Protein AF-C5A1M9-F1 (afdb_monomer_lite)

Organism: Thermococcus gammatolerans (strain DSM 15229 / JCM 11827 / EJ3) (NCBI:txid593117)

Foldseek 3Di:
DPPPVVVVVVVVVVVLVVVLVPPPPPWDLQKKKKWKWKWKDWDPIKTKIKIKIDDPQAKIWMWMAILVGDIDIDIDRDDDLVSCVSRVPPVSVVVVLQVVFPDWDWDDDPQKIKIKGWDWDDDPFKIKIKIWIWMGGNNHTAKIKIWIDMDTPDDPVPDPDDDTDMIMIMMMGMDRDIPSCVSVSVPRVVVNVVRDVVRDHDDNPDPPDD

Sequence (210 aa):
MMGFLRKFGILFIVFSFLLLLIYPDGIDDTGYSYKYTKYDTGFMSFHSKGYGVICPGQFGAYYESRDWGEDVFVRSFELTPDILRRLNDPYTFVNDMRKHATTVNLTRNGNRSTLILEWEDRGEFVNTYYRVVAVYVNDELREVSYETSHSLNYDPRNSSVCVDYIDVHIKYRVQKTRCWIKGIIWWKSALKNYLRSMAGEVEKHGNEPW

Structure (mmCIF, N/CA/C/O backbone):
data_AF-C5A1M9-F1
#
_entry.id   AF-C5A1M9-F1
#
loop_
_atom_site.group_PDB
_atom_site.id
_atom_site.type_symbol
_atom_site.label_atom_id
_atom_site.label_alt_id
_atom_site.label_comp_id
_atom_site.label_asym_id
_atom_site.label_entity_id
_atom_site.label_seq_id
_atom_site.pdbx_PDB_ins_code
_atom_site.Cartn_x
_atom_site.Cartn_y
_atom_site.Cartn_z
_atom_site.occupancy
_atom_site.B_iso_or_equiv
_atom_site.auth_seq_id
_atom_site.auth_comp_id
_atom_site.auth_asym_id
_atom_site.auth_atom_id
_atom_site.pdbx_PDB_model_num
ATOM 1 N N . MET A 1 1 ? -9.896 -23.498 52.213 1.00 45.94 1 MET A N 1
ATOM 2 C CA . MET A 1 1 ? -9.478 -22.211 51.601 1.00 45.94 1 MET A CA 1
ATOM 3 C C . MET A 1 1 ? -9.293 -22.242 50.072 1.00 45.94 1 MET A C 1
ATOM 5 O O . MET A 1 1 ? -8.984 -21.210 49.501 1.00 45.94 1 MET A O 1
ATOM 9 N N . MET A 1 2 ? -9.538 -23.368 49.380 1.00 44.31 2 MET A N 1
ATOM 10 C CA . MET A 1 2 ? -9.354 -23.497 47.917 1.00 44.31 2 MET A CA 1
ATOM 11 C C . MET A 1 2 ? -10.611 -23.200 47.067 1.00 44.31 2 MET A C 1
ATOM 13 O O . MET A 1 2 ? -10.506 -23.003 45.862 1.00 44.31 2 MET A O 1
ATOM 17 N N . GLY A 1 3 ? -11.803 -23.132 47.673 1.00 40.00 3 GLY A N 1
ATOM 18 C CA . GLY A 1 3 ? -13.065 -22.902 46.947 1.00 40.00 3 GLY A CA 1
ATOM 19 C C . GLY A 1 3 ? -13.408 -21.432 46.667 1.00 40.00 3 GLY A C 1
ATOM 20 O O . GLY A 1 3 ? -14.289 -21.159 45.856 1.00 40.00 3 GLY A O 1
ATOM 21 N N . PHE A 1 4 ? -12.727 -20.483 47.320 1.00 38.97 4 PHE A N 1
ATOM 22 C CA . PHE A 1 4 ? -13.067 -19.055 47.240 1.00 38.97 4 PHE A CA 1
ATOM 23 C C . PHE A 1 4 ? -12.394 -18.361 46.042 1.00 38.97 4 PHE A C 1
ATOM 25 O O . PHE A 1 4 ? -13.032 -17.584 45.341 1.00 38.97 4 PHE A O 1
ATOM 32 N N . LEU A 1 5 ? -11.152 -18.735 45.710 1.00 45.56 5 LEU A N 1
ATOM 33 C CA . LEU A 1 5 ? -10.391 -18.171 44.582 1.00 45.56 5 LEU A CA 1
ATOM 34 C C . LEU A 1 5 ? -10.967 -18.535 43.200 1.00 45.56 5 LEU A C 1
ATOM 36 O O . LEU A 1 5 ? -10.873 -17.748 42.262 1.00 45.56 5 LEU A O 1
ATOM 40 N N . ARG A 1 6 ? -11.634 -19.692 43.070 1.00 46.75 6 ARG A N 1
ATOM 41 C CA . ARG A 1 6 ? -12.239 -20.131 41.797 1.00 46.75 6 ARG A CA 1
ATOM 42 C C . ARG A 1 6 ? -13.490 -19.330 41.415 1.00 46.75 6 ARG A C 1
ATOM 44 O O . ARG A 1 6 ? -13.750 -19.145 40.231 1.00 46.75 6 ARG A O 1
ATOM 51 N N . LYS A 1 7 ? -14.242 -18.823 42.401 1.00 47.78 7 LYS A N 1
ATOM 52 C CA . LYS A 1 7 ? -15.444 -18.005 42.162 1.00 47.78 7 LYS A CA 1
ATOM 53 C C . LYS A 1 7 ? -15.097 -16.586 41.705 1.00 47.78 7 LYS A C 1
ATOM 55 O O . LYS A 1 7 ? -15.775 -16.073 40.825 1.00 47.78 7 LYS A O 1
ATOM 60 N N . PHE A 1 8 ? -14.011 -15.998 42.214 1.00 49.06 8 PHE A N 1
ATOM 61 C CA . PHE A 1 8 ? -13.545 -14.675 41.776 1.00 49.06 8 PHE A CA 1
ATOM 62 C C . PHE A 1 8 ? -13.011 -14.669 40.340 1.00 49.06 8 PHE A C 1
ATOM 64 O O . PHE A 1 8 ? -13.292 -13.730 39.604 1.00 49.06 8 PHE A O 1
ATOM 71 N N . GLY A 1 9 ? -12.308 -15.724 39.910 1.00 49.09 9 GLY A N 1
ATOM 72 C CA . GLY A 1 9 ? -11.801 -15.818 38.534 1.00 49.09 9 GLY A CA 1
ATOM 73 C C . GLY A 1 9 ? -12.915 -15.869 37.482 1.00 49.09 9 GLY A C 1
ATOM 74 O O . GLY A 1 9 ? -12.840 -15.185 36.466 1.00 49.09 9 GLY A O 1
ATOM 75 N N . ILE A 1 10 ? -13.990 -16.616 37.756 1.00 55.91 10 ILE A N 1
ATOM 76 C CA . ILE A 1 10 ? -15.161 -16.681 36.868 1.00 55.91 10 ILE A CA 1
ATOM 77 C C . ILE A 1 10 ? -15.934 -15.357 36.908 1.00 55.91 10 ILE A C 1
ATOM 79 O O . ILE A 1 10 ? -16.332 -14.859 35.859 1.00 55.91 10 ILE A O 1
ATOM 83 N N . LEU A 1 11 ? -16.078 -14.739 38.088 1.00 49.12 11 LEU A N 1
ATOM 84 C CA . LEU A 1 11 ? -16.721 -13.430 38.220 1.00 49.12 11 LEU A CA 1
ATOM 85 C C . LEU A 1 11 ? -15.967 -12.345 37.437 1.00 49.12 11 LEU A C 1
ATOM 87 O O . LEU A 1 11 ? -16.604 -11.522 36.801 1.00 49.12 11 LEU A O 1
ATOM 91 N N . PHE A 1 12 ? -14.631 -12.366 37.419 1.00 54.03 12 PHE A N 1
ATOM 92 C CA . PHE A 1 12 ? -13.812 -11.384 36.698 1.00 54.03 12 PHE A CA 1
ATOM 93 C C . PHE A 1 12 ? -13.894 -11.545 35.173 1.00 54.03 12 PHE A C 1
ATOM 95 O O . PHE A 1 12 ? -13.924 -10.552 34.447 1.00 54.03 12 PHE A O 1
ATOM 102 N N . ILE A 1 13 ? -13.978 -12.787 34.679 1.00 58.50 13 ILE A N 1
ATOM 103 C CA . ILE A 1 13 ? -14.168 -13.079 33.250 1.00 58.50 13 ILE A CA 1
ATOM 104 C C . ILE A 1 13 ? -15.576 -12.672 32.811 1.00 58.50 13 ILE A C 1
ATOM 106 O O . ILE A 1 13 ? -15.722 -12.000 31.794 1.00 58.50 13 ILE A O 1
ATOM 110 N N . VAL A 1 14 ? -16.602 -13.007 33.600 1.00 57.47 14 VAL A N 1
ATOM 111 C CA . VAL A 1 14 ? -17.993 -12.620 33.322 1.00 57.47 14 VAL A CA 1
ATOM 112 C C . VAL A 1 14 ? -18.173 -11.105 33.435 1.00 57.47 14 VAL A C 1
ATOM 114 O O . VAL A 1 14 ? -18.836 -10.526 32.587 1.00 57.47 14 VAL A O 1
ATOM 117 N N . PHE A 1 15 ? -17.531 -10.440 34.400 1.00 54.62 15 PHE A N 1
ATOM 118 C CA . PHE A 1 15 ? -17.558 -8.981 34.553 1.00 54.62 15 PHE A CA 1
ATOM 119 C C . PHE A 1 15 ? -16.775 -8.262 33.444 1.00 54.62 15 PHE A C 1
ATOM 121 O O . PHE A 1 15 ? -17.219 -7.220 32.982 1.00 54.62 15 PHE A O 1
ATOM 128 N N . SER A 1 16 ? -15.674 -8.838 32.942 1.00 53.91 16 SER A N 1
ATOM 129 C CA . SER A 1 16 ? -14.964 -8.323 31.756 1.00 53.91 16 SER A CA 1
ATOM 130 C C . SER A 1 16 ? -15.784 -8.498 30.473 1.00 53.91 16 SER A C 1
ATOM 132 O O . SER A 1 16 ? -15.814 -7.597 29.639 1.00 53.91 16 SER A O 1
ATOM 134 N N . PHE A 1 17 ? -16.500 -9.619 30.329 1.00 53.88 17 PHE A N 1
ATOM 135 C CA . PHE A 1 17 ? -17.442 -9.834 29.226 1.00 53.88 17 PHE A CA 1
ATOM 136 C C . PHE A 1 17 ? -18.678 -8.927 29.331 1.00 53.88 17 PHE A C 1
ATOM 138 O O . PHE A 1 17 ? -19.158 -8.434 28.315 1.00 53.88 17 PHE A O 1
ATOM 145 N N . LEU A 1 18 ? -19.165 -8.652 30.547 1.00 50.78 18 LEU A N 1
ATOM 146 C CA . LEU A 1 18 ? -20.240 -7.687 30.786 1.00 50.78 18 LEU A CA 1
ATOM 147 C C . LEU A 1 18 ? -19.774 -6.245 30.535 1.00 50.78 18 LEU A C 1
ATOM 149 O O . LEU A 1 18 ? -20.518 -5.477 29.944 1.00 50.78 18 LEU A O 1
ATOM 153 N N . LEU A 1 19 ? -18.544 -5.874 30.899 1.00 49.50 19 LEU A N 1
ATOM 154 C CA . LEU A 1 19 ? -17.964 -4.558 30.588 1.00 49.50 19 LEU A CA 1
ATOM 155 C C . LEU A 1 19 ? -17.802 -4.330 29.078 1.00 49.50 19 LEU A C 1
ATOM 157 O O . LEU A 1 19 ? -17.987 -3.210 28.612 1.00 49.50 19 LEU A O 1
ATOM 161 N N . LEU A 1 20 ? -17.532 -5.391 28.310 1.00 48.62 20 LEU A N 1
ATOM 162 C CA . LEU A 1 20 ? -17.564 -5.373 26.842 1.00 48.62 20 LEU A CA 1
ATOM 163 C C . LEU A 1 20 ? -18.979 -5.167 26.268 1.00 48.62 20 LEU A C 1
ATOM 165 O O . LEU A 1 20 ? -19.105 -4.691 25.143 1.00 48.62 20 LEU A O 1
ATOM 169 N N . LEU A 1 21 ? -20.030 -5.494 27.028 1.00 50.31 21 LEU A N 1
ATOM 170 C CA . LEU A 1 21 ? -21.436 -5.296 26.652 1.00 50.31 21 LEU A CA 1
ATOM 171 C C . LEU A 1 21 ? -22.029 -3.966 27.170 1.00 50.31 21 LEU A C 1
ATOM 173 O O . LEU A 1 21 ? -23.010 -3.495 26.605 1.00 50.31 21 LEU A O 1
ATOM 177 N N . ILE A 1 22 ? -21.443 -3.347 28.207 1.00 48.09 22 ILE A N 1
ATOM 178 C CA . ILE A 1 22 ? -21.946 -2.127 28.884 1.00 48.09 22 ILE A CA 1
ATOM 179 C C . ILE A 1 22 ? -21.235 -0.836 28.409 1.00 48.09 22 ILE A C 1
ATOM 181 O O . ILE A 1 22 ? -21.392 0.221 29.009 1.00 48.09 22 ILE A O 1
ATOM 185 N N . TYR A 1 23 ? -20.499 -0.856 27.293 1.00 46.19 23 TYR A N 1
ATOM 186 C CA . TYR A 1 23 ? -19.985 0.371 26.655 1.00 46.19 23 TYR A CA 1
ATOM 187 C C . TYR A 1 23 ? -20.662 0.626 25.292 1.00 46.19 23 TYR A C 1
ATOM 189 O O . TYR A 1 23 ? -20.050 0.367 24.253 1.00 46.19 23 TYR A O 1
ATOM 197 N N . PRO A 1 24 ? -21.912 1.137 25.248 1.00 41.22 24 PRO A N 1
ATOM 198 C CA . PRO A 1 24 ? -22.583 1.441 23.987 1.00 41.22 24 PRO A CA 1
ATOM 199 C C . PRO A 1 24 ? -22.176 2.803 23.391 1.00 41.22 24 PRO A C 1
ATOM 201 O O . PRO A 1 24 ? -22.379 3.008 22.201 1.00 41.22 24 PRO A O 1
ATOM 204 N N . ASP A 1 25 ? -21.541 3.704 24.155 1.00 39.31 25 ASP A N 1
ATOM 205 C CA . ASP A 1 25 ? -21.398 5.124 23.766 1.00 39.31 25 ASP A CA 1
ATOM 206 C C . ASP A 1 25 ? -20.031 5.530 23.168 1.00 39.31 25 ASP A C 1
ATOM 208 O O . ASP A 1 25 ? -19.715 6.713 23.076 1.00 39.31 25 ASP A O 1
ATOM 212 N N . GLY A 1 26 ? -19.177 4.583 22.758 1.00 43.84 26 GLY A N 1
ATOM 213 C CA . GLY A 1 26 ? -17.808 4.918 22.309 1.00 43.84 26 GLY A CA 1
ATOM 214 C C . GLY A 1 26 ? -17.259 4.151 21.108 1.00 43.84 26 GLY A C 1
ATOM 215 O O . GLY A 1 26 ? -16.079 4.323 20.764 1.00 43.84 26 GLY A O 1
ATOM 216 N N . ILE A 1 27 ? -18.070 3.288 20.493 1.00 50.28 27 ILE A N 1
ATOM 217 C CA . ILE A 1 27 ? -17.679 2.510 19.317 1.00 50.28 27 ILE A CA 1
ATOM 218 C C . ILE A 1 27 ? -18.041 3.326 18.079 1.00 50.28 27 ILE A C 1
ATOM 220 O O . ILE A 1 27 ? -19.156 3.268 17.580 1.00 50.28 27 ILE A O 1
ATOM 224 N N . ASP A 1 28 ? -17.079 4.117 17.621 1.00 56.97 28 ASP A N 1
ATOM 225 C CA . ASP A 1 28 ? -17.204 4.861 16.376 1.00 56.97 28 ASP A CA 1
ATOM 226 C C . ASP A 1 28 ? -17.138 3.890 15.173 1.00 56.97 28 ASP A C 1
ATOM 228 O O . ASP A 1 28 ? -16.244 3.033 15.098 1.00 56.97 28 ASP A O 1
ATOM 232 N N . ASP A 1 29 ? -18.103 4.010 14.257 1.00 63.44 29 ASP A N 1
ATOM 233 C CA . ASP A 1 29 ? -18.237 3.219 13.019 1.00 63.44 29 ASP A CA 1
ATOM 234 C C . ASP A 1 29 ? -17.347 3.779 11.880 1.00 63.44 29 ASP A C 1
ATOM 236 O O . ASP A 1 29 ? -17.482 3.388 10.717 1.00 63.44 29 ASP A O 1
ATOM 240 N N . THR A 1 30 ? -16.425 4.696 12.195 1.00 79.94 30 THR A N 1
ATOM 241 C CA . THR A 1 30 ? -15.488 5.332 11.246 1.00 79.94 30 THR A CA 1
ATOM 242 C C . THR A 1 30 ? -14.219 4.522 10.967 1.00 79.94 30 THR A C 1
ATOM 244 O O . THR A 1 30 ? -13.408 4.914 10.126 1.00 79.94 30 THR A O 1
ATOM 247 N N . GLY A 1 31 ? -14.017 3.398 11.657 1.00 90.00 31 GLY A N 1
ATOM 248 C CA . GLY A 1 31 ? -12.839 2.561 11.470 1.00 90.00 31 GLY A CA 1
ATOM 249 C C . GLY A 1 31 ? -12.819 1.822 10.130 1.00 90.00 31 GLY A C 1
ATOM 250 O O . GLY A 1 31 ? -13.843 1.533 9.503 1.00 90.00 31 GLY A O 1
ATOM 251 N N . TYR A 1 32 ? -11.624 1.432 9.702 1.00 93.94 32 TYR A N 1
ATOM 252 C CA . TYR A 1 32 ? -11.448 0.497 8.596 1.00 93.94 32 TYR A CA 1
ATOM 253 C C . TYR A 1 32 ? -10.289 -0.454 8.867 1.00 93.94 32 TYR A C 1
ATOM 255 O O . TYR A 1 32 ? -9.360 -0.176 9.622 1.00 93.94 32 TYR A O 1
ATOM 263 N N . SER A 1 33 ? -10.383 -1.619 8.253 1.00 95.56 33 SER A N 1
ATOM 264 C CA . SER A 1 33 ? -9.357 -2.645 8.247 1.00 95.56 33 SER A CA 1
ATOM 265 C C . SER A 1 33 ? -8.942 -2.931 6.819 1.00 95.56 33 SER A C 1
ATOM 267 O O . SER A 1 33 ? -9.712 -2.688 5.885 1.00 95.56 33 SER A O 1
ATOM 269 N N . TYR A 1 34 ? -7.734 -3.440 6.636 1.00 97.75 34 TYR A N 1
ATOM 270 C CA . TYR A 1 34 ? -7.258 -3.820 5.320 1.00 97.75 34 TYR A CA 1
ATOM 271 C C . TYR A 1 34 ? -6.370 -5.046 5.374 1.00 97.75 34 TYR A C 1
ATOM 273 O O . TYR A 1 34 ? -5.521 -5.189 6.252 1.00 97.75 34 TYR A O 1
ATOM 281 N N . LYS A 1 35 ? -6.563 -5.918 4.387 1.00 97.44 35 LYS A N 1
ATOM 282 C CA . LYS A 1 35 ? -5.617 -6.977 4.044 1.00 97.44 35 LYS A CA 1
ATOM 283 C C . LYS A 1 35 ? -4.671 -6.458 2.982 1.00 97.44 35 LYS A C 1
ATOM 285 O O . LYS A 1 35 ? -5.131 -5.893 1.995 1.00 97.44 35 LYS A O 1
ATOM 290 N N . TYR A 1 36 ? -3.389 -6.690 3.196 1.00 97.00 36 TYR A N 1
ATOM 291 C CA . TYR A 1 36 ? -2.301 -6.367 2.292 1.00 97.00 36 TYR A CA 1
ATOM 292 C C . TYR A 1 36 ? -1.675 -7.665 1.784 1.00 97.00 36 TYR A C 1
ATOM 294 O O . TYR A 1 36 ? -1.518 -8.633 2.533 1.00 97.00 36 TYR A O 1
ATOM 302 N N . THR A 1 37 ? -1.341 -7.712 0.505 1.00 96.19 37 THR A N 1
ATOM 303 C CA . THR A 1 37 ? -0.564 -8.797 -0.094 1.00 96.19 37 THR A CA 1
ATOM 304 C C . THR A 1 37 ? 0.398 -8.193 -1.094 1.00 96.19 37 THR A C 1
ATOM 306 O O . THR A 1 37 ? -0.013 -7.356 -1.896 1.00 96.19 37 THR A O 1
ATOM 309 N N . LYS A 1 38 ? 1.649 -8.631 -1.043 1.00 94.69 38 LYS A N 1
ATOM 310 C CA . LYS A 1 38 ? 2.703 -8.271 -1.979 1.00 94.69 38 LYS A CA 1
ATOM 311 C C . LYS A 1 38 ? 3.305 -9.539 -2.571 1.00 94.69 38 LYS A C 1
ATOM 313 O O . LYS A 1 38 ? 3.571 -10.498 -1.843 1.00 94.69 38 LYS A O 1
ATOM 318 N N . TYR A 1 39 ? 3.485 -9.523 -3.882 1.00 92.50 39 TYR A N 1
ATOM 319 C CA . TYR A 1 39 ? 4.152 -10.556 -4.653 1.00 92.50 39 TYR A CA 1
ATOM 320 C C . TYR A 1 39 ? 5.141 -9.873 -5.587 1.00 92.50 39 TYR A C 1
ATOM 322 O O . TYR A 1 39 ? 4.736 -9.020 -6.375 1.00 92.50 39 TYR A O 1
ATOM 330 N N . ASP A 1 40 ? 6.400 -10.275 -5.507 1.00 90.69 40 ASP A N 1
ATOM 331 C CA . ASP A 1 40 ? 7.443 -9.827 -6.418 1.00 90.69 40 ASP A CA 1
ATOM 332 C C . ASP A 1 40 ? 7.773 -10.963 -7.397 1.00 90.69 40 ASP A C 1
ATOM 334 O O . ASP A 1 40 ? 7.889 -12.119 -6.992 1.00 90.69 40 ASP A O 1
ATOM 338 N N . THR A 1 41 ? 7.899 -10.649 -8.684 1.00 86.62 41 THR A N 1
ATOM 339 C CA . THR A 1 41 ? 8.360 -11.568 -9.735 1.00 86.62 41 THR A CA 1
ATOM 340 C C . THR A 1 41 ? 9.655 -11.043 -10.334 1.00 86.62 41 THR A C 1
ATOM 342 O O . THR A 1 41 ? 9.707 -9.903 -10.788 1.00 86.62 41 THR A O 1
ATOM 345 N N . GLY A 1 42 ? 10.690 -11.881 -10.377 1.00 83.56 42 GLY A N 1
ATOM 346 C CA . GLY A 1 42 ? 11.991 -11.527 -10.945 1.00 83.56 42 GLY A CA 1
ATOM 347 C C . GLY A 1 42 ? 13.151 -11.993 -10.071 1.00 83.56 42 GLY A C 1
ATOM 348 O O . GLY A 1 42 ? 13.019 -12.949 -9.299 1.00 83.56 42 GLY A O 1
ATOM 349 N N . PHE A 1 43 ? 14.293 -11.319 -10.199 1.00 78.62 43 PHE A N 1
ATOM 350 C CA . PHE A 1 43 ? 15.494 -11.638 -9.428 1.00 78.62 43 PHE A CA 1
ATOM 351 C C . PHE A 1 43 ? 15.280 -11.340 -7.937 1.00 78.62 43 PHE A C 1
ATOM 353 O O . PHE A 1 43 ? 14.972 -10.211 -7.582 1.00 78.62 43 PHE A O 1
ATOM 360 N N . MET A 1 44 ? 15.457 -12.345 -7.069 1.00 72.19 44 MET A N 1
ATOM 361 C CA . MET A 1 44 ? 15.093 -12.292 -5.642 1.00 72.19 44 MET A CA 1
ATOM 362 C C . MET A 1 44 ? 13.610 -11.940 -5.434 1.00 72.19 44 MET A C 1
ATOM 364 O O . MET A 1 44 ? 13.251 -10.821 -5.083 1.00 72.19 44 MET A O 1
ATOM 368 N N . SER A 1 45 ? 12.739 -12.923 -5.667 1.00 79.94 45 SER A N 1
ATOM 369 C CA . SER A 1 45 ? 11.299 -12.788 -5.424 1.00 79.94 45 SER A CA 1
ATOM 370 C C . SER A 1 45 ? 10.993 -12.769 -3.919 1.00 79.94 45 SER A C 1
ATOM 372 O O . SER A 1 45 ? 11.607 -13.495 -3.137 1.00 79.94 45 SER A O 1
ATOM 374 N N . PHE A 1 46 ? 10.044 -11.922 -3.529 1.00 85.75 46 PHE A N 1
ATOM 375 C CA . PHE A 1 46 ? 9.611 -11.701 -2.153 1.00 85.75 46 PHE A CA 1
ATOM 376 C C . PHE A 1 46 ? 8.089 -11.753 -2.043 1.00 85.75 46 PHE A C 1
ATOM 378 O O . PHE A 1 46 ? 7.352 -11.209 -2.875 1.00 85.75 46 PHE A O 1
ATOM 385 N N . HIS A 1 47 ? 7.614 -12.329 -0.946 1.00 90.75 47 HIS A N 1
ATOM 386 C CA . HIS A 1 47 ? 6.201 -12.422 -0.613 1.00 90.75 47 HIS A CA 1
ATOM 387 C C . HIS A 1 47 ? 5.928 -11.865 0.772 1.00 90.75 47 HIS A C 1
ATOM 389 O O . HIS A 1 47 ? 6.548 -12.251 1.766 1.00 90.75 47 HIS A O 1
ATOM 395 N N . SER A 1 48 ? 4.920 -11.000 0.866 1.00 93.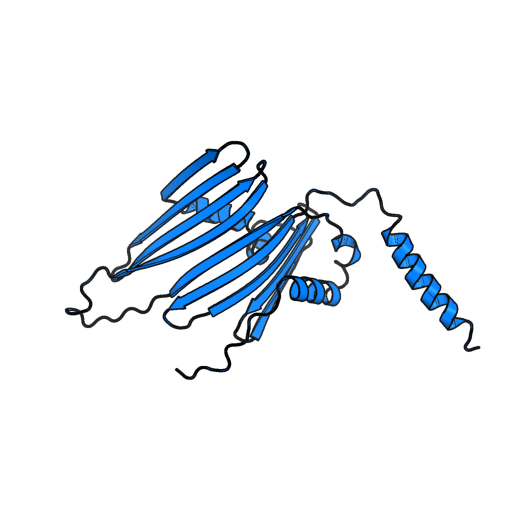38 48 SER A N 1
ATOM 396 C CA . SER A 1 48 ? 4.423 -10.572 2.166 1.00 93.38 48 SER A CA 1
ATOM 397 C C . SER A 1 48 ? 2.908 -10.468 2.230 1.00 93.38 48 SER A C 1
ATOM 399 O O . SER A 1 48 ? 2.212 -10.206 1.246 1.00 93.38 48 SER A O 1
ATOM 401 N N . LYS A 1 49 ? 2.376 -10.729 3.423 1.00 95.44 49 LYS A N 1
ATOM 402 C CA . LYS A 1 49 ? 0.958 -10.583 3.755 1.00 95.44 49 LYS A CA 1
ATOM 403 C C . LYS A 1 49 ? 0.842 -9.743 5.006 1.00 95.44 49 LYS A C 1
ATOM 405 O O . LYS A 1 49 ? 1.598 -9.926 5.954 1.00 95.44 49 LYS A O 1
ATOM 410 N N . GLY A 1 50 ? -0.128 -8.843 5.030 1.00 96.88 50 GLY A N 1
ATOM 411 C CA . GLY A 1 50 ? -0.332 -7.957 6.161 1.00 96.88 50 GLY A CA 1
ATOM 412 C C . GLY A 1 50 ? -1.794 -7.722 6.477 1.00 96.88 50 GLY A C 1
ATOM 413 O O . GLY A 1 50 ? -2.686 -7.935 5.652 1.00 96.88 50 GLY A O 1
ATOM 414 N N . TYR A 1 51 ? -2.031 -7.268 7.699 1.00 97.25 51 TYR A N 1
ATOM 415 C CA . TYR A 1 51 ? -3.335 -6.819 8.145 1.00 97.25 51 TYR A CA 1
ATOM 416 C C . TYR A 1 51 ? -3.190 -5.583 9.013 1.00 97.25 51 TYR A C 1
ATOM 418 O O . TYR A 1 51 ? -2.423 -5.572 9.980 1.00 97.25 51 TYR A O 1
ATOM 426 N N . GLY A 1 52 ? -3.947 -4.551 8.666 1.00 96.31 52 GLY A N 1
ATOM 427 C CA . GLY A 1 52 ? -3.998 -3.314 9.421 1.00 96.31 52 GLY A CA 1
ATOM 428 C C . GLY A 1 52 ? -5.411 -2.938 9.819 1.00 96.31 52 GLY A C 1
ATOM 429 O O . GLY A 1 52 ? -6.393 -3.353 9.201 1.00 96.31 52 GLY A O 1
ATOM 430 N N . VAL A 1 53 ? -5.503 -2.150 10.884 1.00 95.06 53 VAL A N 1
ATOM 431 C CA . VAL A 1 53 ? -6.733 -1.511 11.343 1.00 95.06 53 VAL A CA 1
ATOM 432 C C . VAL A 1 53 ? -6.416 -0.071 11.701 1.00 95.06 53 VAL A C 1
ATOM 434 O O . VAL A 1 53 ? -5.465 0.190 12.440 1.00 95.06 53 VAL A O 1
ATOM 437 N N . ILE A 1 54 ? -7.237 0.846 11.204 1.00 94.44 54 ILE A N 1
ATOM 438 C CA . ILE A 1 54 ? -7.155 2.275 11.476 1.00 94.44 54 ILE A CA 1
ATOM 439 C C . ILE A 1 54 ? -8.483 2.734 12.060 1.00 94.44 54 ILE A C 1
ATOM 441 O O . ILE A 1 54 ? -9.558 2.482 11.519 1.00 94.44 54 ILE A O 1
ATOM 445 N N . CYS A 1 55 ? -8.368 3.436 13.175 1.00 91.44 55 CYS A N 1
ATOM 446 C CA . CYS A 1 55 ? -9.407 4.188 13.845 1.00 91.44 55 CYS A CA 1
ATOM 447 C C . CYS A 1 55 ? -9.024 5.663 13.756 1.00 91.44 55 CYS A C 1
ATOM 449 O O . CYS A 1 55 ? -8.185 6.110 14.549 1.00 91.44 55 CYS A O 1
ATOM 451 N N . PRO A 1 56 ? -9.567 6.401 12.770 1.00 87.38 56 PRO A N 1
ATOM 452 C CA . PRO A 1 56 ? -9.183 7.784 12.515 1.00 87.38 56 PRO A CA 1
ATOM 453 C C . PRO A 1 56 ? -9.213 8.643 13.785 1.00 87.38 56 PRO A C 1
ATOM 455 O O . PRO A 1 56 ? -10.143 8.566 14.584 1.00 87.38 56 PRO A O 1
ATOM 458 N N . GLY A 1 57 ? -8.152 9.425 13.999 1.00 84.38 57 GLY A N 1
ATOM 459 C CA . GLY A 1 57 ? -7.995 10.292 15.173 1.00 84.38 57 GLY A CA 1
ATOM 460 C C . GLY A 1 57 ? -7.773 9.578 16.514 1.00 84.38 57 GLY A C 1
ATOM 461 O O . GLY A 1 57 ? -7.730 10.251 17.538 1.00 84.38 57 GLY A O 1
ATOM 462 N N . GLN A 1 58 ? -7.651 8.245 16.540 1.00 87.06 58 GLN A N 1
ATOM 463 C CA . GLN A 1 58 ? -7.596 7.483 17.795 1.00 87.06 58 GLN A CA 1
ATOM 464 C C . GLN A 1 58 ? -6.446 6.476 17.848 1.00 87.06 58 GLN A C 1
ATOM 466 O O . GLN A 1 58 ? -5.711 6.425 18.833 1.00 87.06 58 GLN A O 1
ATOM 471 N N . PHE A 1 59 ? -6.338 5.603 16.843 1.00 90.69 59 PHE A N 1
ATOM 472 C CA . PHE A 1 59 ? -5.422 4.467 16.899 1.00 90.69 59 PHE A CA 1
ATOM 473 C C . PHE A 1 59 ? -5.192 3.837 15.529 1.00 90.69 59 PHE A C 1
ATOM 475 O O . PHE A 1 59 ? -6.097 3.772 14.704 1.00 90.69 59 PHE A O 1
ATOM 482 N N . GLY A 1 60 ? -4.009 3.277 15.319 1.00 94.25 60 GLY A N 1
ATOM 483 C CA . GLY A 1 60 ? -3.708 2.447 14.165 1.00 94.25 60 GLY A CA 1
ATOM 484 C C . GLY A 1 60 ? -2.758 1.328 14.541 1.00 94.25 60 GLY A C 1
ATOM 485 O O . GLY A 1 60 ? -1.855 1.516 15.360 1.00 94.25 60 GLY A O 1
ATOM 486 N N . ALA A 1 61 ? -2.951 0.160 13.944 1.00 95.69 61 ALA A N 1
ATOM 487 C CA . ALA A 1 61 ? -2.003 -0.932 14.056 1.00 95.69 61 ALA A CA 1
ATOM 488 C C . ALA A 1 61 ? -1.924 -1.743 12.776 1.00 95.69 61 ALA A C 1
ATOM 490 O O . ALA A 1 61 ? -2.909 -1.891 12.058 1.00 95.69 61 ALA A O 1
ATOM 491 N N . TYR A 1 62 ? -0.741 -2.284 12.534 1.00 97.12 62 TYR A N 1
ATOM 492 C CA . TYR A 1 62 ? -0.411 -3.048 11.351 1.00 97.12 62 TYR A CA 1
ATOM 493 C C . TYR A 1 62 ? 0.531 -4.185 11.722 1.00 97.12 62 TYR A C 1
ATOM 495 O O . TYR A 1 62 ? 1.440 -4.024 12.544 1.00 97.12 62 TYR A O 1
ATOM 503 N N . TYR A 1 63 ? 0.291 -5.335 11.111 1.00 96.50 63 TYR A N 1
ATOM 504 C CA . TYR A 1 63 ? 1.190 -6.473 11.130 1.00 96.50 63 TYR A CA 1
ATOM 505 C C . TYR A 1 63 ? 1.468 -6.923 9.700 1.00 96.50 63 TYR A C 1
ATOM 507 O O . TYR A 1 63 ? 0.552 -6.952 8.881 1.00 96.50 63 TYR A O 1
ATOM 515 N N . GLU A 1 64 ? 2.705 -7.325 9.437 1.00 95.62 64 GLU A N 1
ATOM 516 C CA . GLU A 1 64 ? 3.137 -7.940 8.185 1.00 95.62 64 GLU A CA 1
ATOM 517 C C . GLU A 1 64 ? 3.980 -9.171 8.492 1.00 95.62 64 GLU A C 1
ATOM 519 O O . GLU A 1 64 ? 4.871 -9.110 9.339 1.00 95.62 64 GLU A O 1
ATOM 524 N N . SER A 1 65 ? 3.710 -10.257 7.779 1.00 92.88 65 SER A N 1
ATOM 525 C CA . SER A 1 65 ? 4.557 -11.441 7.713 1.00 92.88 65 SER A CA 1
ATOM 526 C C . SER A 1 65 ? 5.256 -11.468 6.359 1.00 92.88 65 SER A C 1
ATOM 528 O O . SER A 1 65 ? 4.605 -11.273 5.326 1.00 92.88 65 SER A O 1
ATOM 530 N N . ARG A 1 66 ? 6.569 -11.700 6.377 1.00 90.19 66 ARG A N 1
ATOM 531 C CA . ARG A 1 66 ? 7.425 -11.824 5.193 1.00 90.19 66 ARG A CA 1
ATOM 532 C C . ARG A 1 66 ? 8.001 -13.236 5.115 1.00 90.19 66 ARG A C 1
ATOM 534 O O . ARG A 1 66 ? 8.283 -13.858 6.141 1.00 90.19 66 ARG A O 1
ATOM 541 N N . ASP A 1 67 ? 8.192 -13.725 3.903 1.00 80.94 67 ASP A N 1
ATOM 542 C CA . ASP A 1 67 ? 8.798 -15.022 3.578 1.00 80.94 67 ASP A CA 1
ATOM 543 C C . ASP A 1 67 ? 10.185 -15.257 4.209 1.00 80.94 67 ASP A C 1
ATOM 545 O O . ASP A 1 67 ? 10.459 -16.370 4.657 1.00 80.94 67 ASP A O 1
ATOM 549 N N . TRP A 1 68 ? 11.009 -14.219 4.383 1.00 73.06 68 TRP A N 1
ATOM 550 C CA . TRP A 1 68 ? 12.339 -14.318 5.026 1.00 73.06 68 TRP A CA 1
ATOM 551 C C . TRP A 1 68 ? 12.308 -14.368 6.565 1.00 73.06 68 TRP A C 1
ATOM 553 O O . TRP A 1 68 ? 13.340 -14.273 7.226 1.00 73.06 68 TRP A O 1
ATOM 563 N N . GLY A 1 69 ? 11.127 -14.531 7.171 1.00 66.00 69 GLY A N 1
ATOM 564 C CA . GLY A 1 69 ? 10.969 -14.687 8.621 1.00 66.00 69 GLY A CA 1
ATOM 565 C C . GLY A 1 69 ? 11.010 -13.383 9.421 1.00 66.00 69 GLY A C 1
ATOM 566 O O . GLY A 1 69 ? 10.981 -13.426 10.653 1.00 66.00 69 GLY A O 1
ATOM 567 N N . GLU A 1 70 ? 11.040 -12.235 8.747 1.00 79.38 70 GLU A N 1
ATOM 568 C CA . GLU A 1 70 ? 10.890 -10.932 9.385 1.00 79.38 70 GLU A CA 1
ATOM 569 C C . GLU A 1 70 ? 9.413 -10.548 9.508 1.00 79.38 70 GLU A C 1
ATOM 571 O O . GLU A 1 70 ? 8.696 -10.393 8.519 1.00 79.38 70 GLU A O 1
ATOM 576 N N . ASP A 1 71 ? 8.973 -10.339 10.746 1.00 89.06 71 ASP A N 1
ATOM 577 C CA . ASP A 1 71 ? 7.646 -9.817 11.044 1.00 89.06 71 ASP A CA 1
ATOM 578 C C . ASP A 1 71 ? 7.720 -8.318 11.342 1.00 89.06 71 ASP A C 1
ATOM 580 O O . ASP A 1 71 ? 8.444 -7.886 12.247 1.00 89.06 71 ASP A O 1
ATOM 584 N N . VAL A 1 72 ? 6.877 -7.525 10.686 1.00 93.38 72 VAL A N 1
ATOM 585 C CA . VAL A 1 72 ? 6.683 -6.114 11.033 1.00 93.38 72 VAL A CA 1
ATOM 586 C C . VAL A 1 72 ? 5.474 -5.990 11.946 1.00 93.38 72 VAL A C 1
ATOM 588 O O . VAL A 1 72 ? 4.414 -6.553 11.689 1.00 93.38 72 VAL A O 1
ATOM 591 N N . PHE A 1 73 ? 5.614 -5.230 13.030 1.00 94.88 73 PHE A N 1
ATOM 592 C CA . PHE A 1 73 ? 4.486 -4.855 13.876 1.00 94.88 73 PHE A CA 1
ATOM 593 C C . PHE A 1 73 ? 4.594 -3.391 14.291 1.00 94.88 73 PHE A C 1
ATOM 595 O O . PHE A 1 73 ? 5.528 -2.996 14.993 1.00 94.88 73 PHE A O 1
ATOM 602 N N . VAL A 1 74 ? 3.602 -2.602 13.894 1.00 95.50 74 VAL A N 1
ATOM 603 C CA . VAL A 1 74 ? 3.510 -1.170 14.180 1.00 95.50 74 VAL A CA 1
ATOM 604 C C . VAL A 1 74 ? 2.184 -0.904 14.880 1.00 95.50 74 VAL A C 1
ATOM 606 O O . VAL A 1 74 ? 1.149 -1.443 14.500 1.00 95.50 74 VAL A O 1
ATOM 609 N N . ARG A 1 75 ? 2.208 -0.068 15.920 1.00 94.12 75 ARG A N 1
ATOM 610 C CA . ARG A 1 75 ? 1.003 0.485 16.547 1.00 94.12 75 ARG A CA 1
ATOM 611 C C . ARG A 1 75 ? 1.248 1.931 16.952 1.00 94.12 75 ARG A C 1
ATOM 613 O O . ARG A 1 75 ? 2.354 2.246 17.390 1.00 94.12 75 ARG A O 1
ATOM 620 N N . SER A 1 76 ? 0.231 2.775 16.855 1.00 93.50 76 SER A N 1
ATOM 621 C CA . SER A 1 76 ? 0.299 4.172 17.279 1.00 93.50 76 SER A CA 1
ATOM 622 C C . SER A 1 76 ? -1.065 4.691 17.720 1.00 93.50 76 SER A C 1
ATOM 624 O O . SER A 1 76 ? -2.091 4.271 17.192 1.00 93.50 76 SER A O 1
ATOM 626 N N . PHE A 1 77 ? -1.054 5.624 18.668 1.00 90.62 77 PHE A N 1
ATOM 627 C CA . PHE A 1 77 ? -2.218 6.424 19.067 1.00 90.62 77 PHE A CA 1
ATOM 628 C C . PHE A 1 77 ? -2.249 7.783 18.359 1.00 90.62 77 PHE A C 1
ATOM 630 O O . PHE A 1 77 ? -3.280 8.442 18.312 1.00 90.62 77 PHE A O 1
ATOM 637 N N . GLU A 1 78 ? -1.121 8.181 17.774 1.00 92.00 78 GLU A N 1
ATOM 638 C CA . GLU A 1 78 ? -0.986 9.403 16.997 1.00 92.00 78 GLU A CA 1
ATOM 639 C C . GLU A 1 78 ? -0.852 9.035 15.518 1.00 92.00 78 GLU A C 1
ATOM 641 O O . GLU A 1 78 ? 0.083 8.333 15.120 1.00 92.00 78 GLU A O 1
ATOM 646 N N . LEU A 1 79 ? -1.823 9.460 14.711 1.00 91.81 79 LEU A N 1
ATOM 647 C CA . LEU A 1 79 ? -1.939 9.095 13.298 1.00 91.81 79 LEU A CA 1
ATOM 648 C C . LEU A 1 79 ? -1.444 10.222 12.390 1.00 91.81 79 LEU A C 1
ATOM 650 O O . LEU A 1 79 ? -2.201 10.780 11.598 1.00 91.81 79 LEU A O 1
ATOM 654 N N . THR A 1 80 ? -0.164 10.568 12.516 1.00 94.62 80 THR A N 1
ATOM 655 C CA . THR A 1 80 ? 0.483 11.496 11.579 1.00 94.62 80 THR A CA 1
ATOM 656 C C . THR A 1 80 ? 0.659 10.842 10.198 1.00 94.62 80 THR A C 1
ATOM 658 O O . THR A 1 80 ? 0.674 9.609 10.105 1.00 94.62 80 THR A O 1
ATOM 661 N N . PRO A 1 81 ? 0.845 11.622 9.113 1.00 93.19 81 PRO A N 1
ATOM 662 C CA . PRO A 1 81 ? 1.082 11.068 7.777 1.00 93.19 81 PRO A CA 1
ATOM 663 C C . PRO A 1 81 ? 2.241 10.060 7.717 1.00 93.19 81 PRO A C 1
ATOM 665 O O . PRO A 1 81 ? 2.121 9.018 7.080 1.00 93.19 81 PRO A O 1
ATOM 668 N N . ASP A 1 82 ? 3.338 10.312 8.436 1.00 95.50 82 ASP A N 1
ATOM 669 C CA . ASP A 1 82 ? 4.482 9.391 8.483 1.00 95.50 82 ASP A CA 1
ATOM 670 C C . ASP A 1 82 ? 4.152 8.083 9.202 1.00 95.50 82 ASP A C 1
ATOM 672 O O . ASP A 1 82 ? 4.589 7.005 8.792 1.00 95.50 82 ASP A O 1
ATOM 676 N N . ILE A 1 83 ? 3.346 8.149 10.262 1.00 96.56 83 ILE A N 1
ATOM 677 C CA . ILE A 1 83 ? 2.873 6.951 10.949 1.00 96.56 83 ILE A CA 1
ATOM 678 C C . ILE A 1 83 ? 1.923 6.155 10.055 1.00 96.56 83 ILE A C 1
ATOM 680 O O . ILE A 1 83 ? 2.044 4.934 10.008 1.00 96.56 83 ILE A O 1
ATOM 684 N N . LEU A 1 84 ? 1.031 6.808 9.309 1.00 96.44 84 LEU A N 1
ATOM 685 C CA . LEU A 1 84 ? 0.138 6.130 8.364 1.00 96.44 84 LEU A CA 1
ATOM 686 C C . LEU A 1 84 ? 0.919 5.401 7.258 1.00 96.44 84 LEU A C 1
ATOM 688 O O . LEU A 1 84 ? 0.586 4.261 6.934 1.00 96.44 84 LEU A O 1
ATOM 692 N N . ARG A 1 85 ? 2.027 5.976 6.769 1.00 96.19 85 ARG A N 1
ATOM 693 C CA . ARG A 1 85 ? 2.960 5.271 5.867 1.00 96.19 85 ARG A CA 1
ATOM 694 C C . ARG A 1 85 ? 3.569 4.034 6.519 1.00 96.19 85 ARG A C 1
ATOM 696 O O . ARG A 1 85 ? 3.576 2.966 5.920 1.00 96.19 85 ARG A O 1
ATOM 703 N N . ARG A 1 86 ? 4.036 4.144 7.768 1.00 96.19 86 ARG A N 1
ATOM 704 C CA . ARG A 1 86 ? 4.594 3.003 8.527 1.00 96.19 86 ARG A CA 1
ATOM 705 C C . ARG A 1 86 ? 3.555 1.934 8.859 1.00 96.19 86 ARG A C 1
ATOM 707 O O . ARG A 1 86 ? 3.914 0.777 9.050 1.00 96.19 86 ARG A O 1
ATOM 714 N N . LEU A 1 87 ? 2.289 2.323 8.956 1.00 96.94 87 LEU A N 1
ATOM 715 C CA . LEU A 1 87 ? 1.158 1.413 9.088 1.00 96.94 87 LEU A CA 1
ATOM 716 C C . LEU A 1 87 ? 0.767 0.785 7.744 1.00 96.94 87 LEU A C 1
ATOM 718 O O . LEU A 1 87 ? -0.077 -0.101 7.735 1.00 96.94 87 LEU A O 1
ATOM 722 N N . ASN A 1 88 ? 1.379 1.188 6.628 1.00 96.81 88 ASN A N 1
ATOM 723 C CA . ASN A 1 88 ? 1.020 0.732 5.289 1.00 96.81 88 ASN A CA 1
ATOM 724 C C . ASN A 1 88 ? -0.461 1.014 4.957 1.00 96.81 88 ASN A C 1
ATOM 726 O O . ASN A 1 88 ? -1.176 0.151 4.447 1.00 96.81 88 ASN A O 1
ATOM 730 N N . ASP A 1 89 ? -0.946 2.204 5.328 1.00 97.50 89 ASP A N 1
ATOM 731 C CA . ASP A 1 89 ? -2.333 2.615 5.102 1.00 97.50 89 ASP A CA 1
ATOM 732 C C . ASP A 1 89 ? -2.643 2.775 3.593 1.00 97.50 89 ASP A C 1
ATOM 734 O O . ASP A 1 89 ? -1.997 3.590 2.923 1.00 97.50 89 ASP A O 1
ATOM 738 N N . PRO A 1 90 ? -3.661 2.073 3.048 1.00 97.50 90 PRO A N 1
ATOM 739 C CA . PRO A 1 90 ? -4.029 2.167 1.636 1.00 97.50 90 PRO A CA 1
ATOM 740 C C . PRO A 1 90 ? -4.483 3.565 1.191 1.00 97.50 90 PRO A C 1
ATOM 742 O O . PRO A 1 90 ? -4.263 3.926 0.035 1.00 97.50 90 PRO A O 1
ATOM 745 N N . TYR A 1 91 ? -5.102 4.370 2.062 1.00 96.19 91 TYR A N 1
ATOM 746 C CA . TYR A 1 91 ? -5.523 5.728 1.688 1.00 96.19 91 TYR A CA 1
ATOM 747 C C . TYR A 1 91 ? -4.313 6.643 1.502 1.00 96.19 91 TYR A C 1
ATOM 749 O O . TYR A 1 91 ? -4.207 7.350 0.496 1.00 96.19 91 TYR A O 1
ATOM 757 N N . THR A 1 92 ? -3.383 6.593 2.455 1.00 96.69 92 THR A N 1
ATOM 758 C CA . THR A 1 92 ? -2.110 7.315 2.387 1.00 96.69 92 THR A CA 1
ATOM 759 C C . THR A 1 92 ? -1.288 6.864 1.184 1.00 96.69 92 THR A C 1
ATOM 761 O O . THR A 1 92 ? -0.790 7.717 0.454 1.00 96.69 92 THR A O 1
ATOM 764 N N . PHE A 1 93 ? -1.232 5.556 0.909 1.00 97.12 93 PHE A N 1
ATOM 765 C CA . PHE A 1 93 ? -0.558 5.001 -0.266 1.00 97.12 93 PHE A CA 1
ATOM 766 C C . PHE A 1 93 ? -1.093 5.596 -1.576 1.00 97.12 93 PHE A C 1
ATOM 768 O O . PHE A 1 93 ? -0.325 6.154 -2.357 1.00 97.12 93 PHE A O 1
ATOM 775 N N . VAL A 1 94 ? -2.412 5.555 -1.806 1.00 97.25 94 VAL A N 1
ATOM 776 C CA . VAL A 1 94 ? -3.021 6.123 -3.025 1.00 97.25 94 VAL A CA 1
ATOM 777 C C . VAL A 1 94 ? -2.754 7.626 -3.127 1.00 97.25 94 VAL A C 1
ATOM 779 O O . VAL A 1 94 ? -2.454 8.128 -4.209 1.00 97.25 94 VAL A O 1
ATOM 782 N N . ASN A 1 95 ? -2.848 8.352 -2.011 1.00 96.12 95 ASN A N 1
ATOM 783 C CA . ASN A 1 95 ? -2.615 9.793 -1.991 1.00 96.12 95 ASN A CA 1
ATOM 784 C C . ASN A 1 95 ? -1.158 10.163 -2.302 1.00 96.12 95 ASN A C 1
ATOM 786 O O . ASN A 1 95 ? -0.915 11.154 -2.988 1.00 96.12 95 ASN A O 1
ATOM 790 N N . ASP A 1 96 ? -0.194 9.383 -1.816 1.00 95.62 96 ASP A N 1
ATOM 791 C CA . ASP A 1 96 ? 1.214 9.585 -2.144 1.00 95.62 96 ASP A CA 1
ATOM 792 C C . ASP A 1 96 ? 1.483 9.256 -3.619 1.00 95.62 96 ASP A C 1
ATOM 794 O O . ASP A 1 96 ? 2.047 10.094 -4.320 1.00 95.62 96 ASP A O 1
ATOM 798 N N . MET A 1 97 ? 0.969 8.137 -4.142 1.00 94.69 97 MET A N 1
ATOM 799 C CA . MET A 1 97 ? 1.138 7.777 -5.561 1.00 94.69 97 MET A CA 1
ATOM 800 C C . MET A 1 97 ? 0.494 8.786 -6.515 1.00 94.69 97 MET A C 1
ATOM 802 O O . MET A 1 97 ? 1.042 9.096 -7.571 1.00 94.69 97 MET A O 1
ATOM 806 N N . ARG A 1 98 ? -0.633 9.389 -6.126 1.00 95.06 98 ARG A N 1
ATOM 807 C CA . ARG A 1 98 ? -1.290 10.437 -6.918 1.00 95.06 98 ARG A CA 1
ATOM 808 C C . ARG A 1 98 ? -0.398 11.655 -7.166 1.00 95.06 98 ARG A C 1
ATOM 810 O O . ARG A 1 98 ? -0.585 12.321 -8.178 1.00 95.06 98 ARG A O 1
ATOM 817 N N . LYS A 1 99 ? 0.554 11.954 -6.276 1.00 94.38 99 LYS A N 1
ATOM 818 C CA . LYS A 1 99 ? 1.497 13.075 -6.445 1.00 94.38 99 LYS A CA 1
ATOM 819 C C . LYS A 1 99 ? 2.548 12.802 -7.524 1.00 94.38 99 LYS A C 1
ATOM 821 O O . LYS A 1 99 ? 3.120 13.752 -8.043 1.00 94.38 99 LYS A O 1
ATOM 826 N N . HIS A 1 100 ? 2.796 11.531 -7.834 1.00 93.69 100 HIS A N 1
ATOM 827 C CA . HIS A 1 100 ? 3.770 11.092 -8.835 1.00 93.69 100 HIS A CA 1
ATOM 828 C C . HIS A 1 100 ? 3.137 10.808 -10.202 1.00 93.69 100 HIS A C 1
ATOM 830 O O . HIS A 1 100 ? 3.826 10.847 -11.216 1.00 93.69 100 HIS A O 1
ATOM 836 N N . ALA A 1 101 ? 1.832 10.533 -10.229 1.00 95.56 101 ALA A N 1
ATOM 837 C CA . ALA A 1 101 ? 1.113 10.154 -11.434 1.00 95.56 101 ALA A CA 1
ATOM 838 C C . ALA A 1 101 ? 1.186 11.236 -12.524 1.00 95.56 101 ALA A C 1
ATOM 840 O O . ALA A 1 101 ? 0.798 12.385 -12.303 1.00 95.56 101 ALA A O 1
ATOM 841 N N . THR A 1 102 ? 1.617 10.848 -13.723 1.00 97.19 102 THR A N 1
ATOM 842 C CA . THR A 1 102 ? 1.552 11.703 -14.917 1.00 97.19 102 THR A CA 1
ATOM 843 C C . THR A 1 102 ? 0.191 11.588 -15.594 1.00 97.19 102 THR A C 1
ATOM 845 O O . THR A 1 102 ? -0.306 12.561 -16.159 1.00 97.19 102 THR A O 1
ATOM 848 N N . THR A 1 103 ? -0.446 10.421 -15.481 1.00 97.19 103 THR A N 1
ATOM 849 C CA . THR A 1 103 ? -1.794 10.155 -15.982 1.00 97.19 103 THR A CA 1
ATOM 850 C C 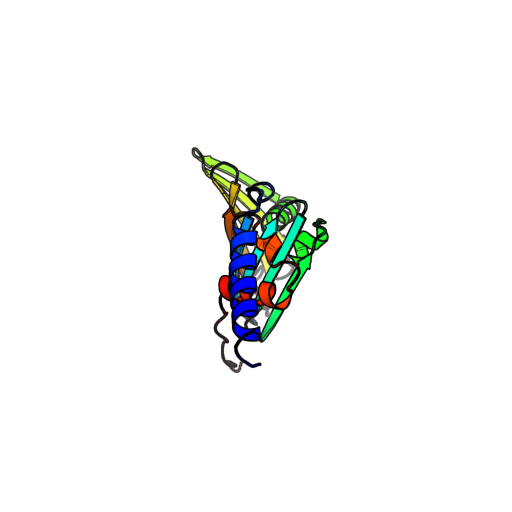. THR A 1 103 ? -2.730 9.837 -14.824 1.00 97.19 103 THR A C 1
ATOM 852 O O . THR A 1 103 ? -2.452 8.976 -13.990 1.00 97.19 103 THR A O 1
ATOM 855 N N . VAL A 1 104 ? -3.868 10.532 -14.784 1.00 97.38 104 VAL A N 1
ATOM 856 C CA . VAL A 1 104 ? -4.918 10.349 -13.777 1.00 97.38 104 VAL A CA 1
ATOM 857 C C . VAL A 1 104 ? -6.249 10.169 -14.494 1.00 97.38 104 VAL A C 1
ATOM 859 O O . VAL A 1 104 ? -6.744 11.097 -15.130 1.00 97.38 104 VAL A O 1
ATOM 862 N N . ASN A 1 105 ? -6.853 8.991 -14.365 1.00 97.44 105 ASN A N 1
ATOM 863 C CA . ASN A 1 105 ? -8.152 8.684 -14.955 1.00 97.44 105 ASN A CA 1
ATOM 864 C C . ASN A 1 105 ? -9.144 8.266 -13.866 1.00 97.44 105 ASN A C 1
ATOM 866 O O . ASN A 1 105 ? -8.876 7.353 -13.089 1.00 97.44 105 ASN A O 1
ATOM 870 N N . LEU A 1 106 ? -10.300 8.927 -13.804 1.00 96.88 106 LEU A N 1
ATOM 871 C CA . LEU A 1 106 ? -11.377 8.592 -12.878 1.00 96.88 106 LEU A CA 1
ATOM 872 C C . LEU A 1 106 ? -12.625 8.214 -13.670 1.00 96.88 106 LEU A C 1
ATOM 874 O O . LEU A 1 106 ? -13.260 9.061 -14.294 1.00 96.88 106 LEU A O 1
ATOM 878 N N . THR A 1 107 ? -13.022 6.951 -13.571 1.00 97.12 107 THR A N 1
ATOM 879 C CA . THR A 1 107 ? -14.273 6.448 -14.145 1.00 97.12 107 THR A CA 1
ATOM 880 C C . THR A 1 107 ? -15.308 6.257 -13.045 1.00 97.12 107 THR A C 1
ATOM 882 O O . THR A 1 107 ? -14.992 5.778 -11.955 1.00 97.12 107 THR A O 1
ATOM 885 N N . ARG A 1 108 ? -16.557 6.649 -13.307 1.00 96.50 108 ARG A N 1
ATOM 886 C CA . ARG A 1 108 ? -17.680 6.500 -12.372 1.00 96.50 108 ARG A CA 1
ATOM 887 C C . ARG A 1 108 ? -18.799 5.717 -13.042 1.00 96.50 108 ARG A C 1
ATOM 889 O O . ARG A 1 108 ? -19.200 6.052 -14.151 1.00 96.50 108 ARG A O 1
ATOM 896 N N . ASN A 1 109 ? -19.298 4.691 -12.363 1.00 95.31 109 ASN A N 1
ATOM 897 C CA . ASN A 1 109 ? -20.426 3.880 -12.798 1.00 95.31 109 ASN A CA 1
ATOM 898 C C . ASN A 1 109 ? -21.343 3.591 -11.600 1.00 95.31 109 ASN A C 1
ATOM 900 O O . ASN A 1 109 ? -21.038 2.746 -10.754 1.00 95.31 109 ASN A O 1
ATOM 904 N N . GLY A 1 110 ? -22.454 4.326 -11.514 1.00 94.94 110 GLY A N 1
ATOM 905 C CA . GLY A 1 110 ? -23.376 4.255 -10.382 1.00 94.94 110 GLY A CA 1
ATOM 906 C C . GLY A 1 110 ? -22.672 4.585 -9.066 1.00 94.94 110 GLY A C 1
ATOM 907 O O . GLY A 1 110 ? -22.090 5.656 -8.915 1.00 94.94 110 GLY A O 1
ATOM 908 N N . ASN A 1 111 ? -22.702 3.647 -8.121 1.00 96.00 111 ASN A N 1
ATOM 909 C CA . ASN A 1 111 ? -22.053 3.793 -6.821 1.00 96.00 111 ASN A CA 1
ATOM 910 C C . ASN A 1 111 ? -20.581 3.349 -6.790 1.00 96.00 111 ASN A C 1
ATOM 912 O O . ASN A 1 111 ? -19.962 3.363 -5.724 1.00 96.00 111 ASN A O 1
ATOM 916 N N . ARG A 1 112 ? -20.026 2.921 -7.927 1.00 97.50 112 ARG A N 1
ATOM 917 C CA . ARG A 1 112 ? -18.640 2.475 -8.052 1.00 97.50 112 ARG A CA 1
ATOM 918 C C . ARG A 1 112 ? -17.826 3.521 -8.803 1.00 97.50 112 ARG A C 1
ATOM 920 O O . ARG A 1 112 ? -18.180 3.905 -9.914 1.00 97.50 112 ARG A O 1
ATOM 927 N N . SER A 1 113 ? -16.694 3.919 -8.235 1.00 97.81 113 SER A N 1
ATOM 928 C CA . SER A 1 113 ? -15.699 4.758 -8.912 1.00 97.81 113 SER A CA 1
ATOM 929 C C . SER A 1 113 ? -14.364 4.025 -8.989 1.00 97.81 113 SER A C 1
ATOM 931 O O . SER A 1 113 ? -13.979 3.347 -8.042 1.00 97.81 113 SER A O 1
ATOM 933 N N . THR A 1 114 ? -13.657 4.130 -10.110 1.00 98.25 114 THR A N 1
ATOM 934 C CA . THR A 1 114 ? -12.322 3.544 -10.298 1.00 98.25 114 THR A CA 1
ATOM 935 C C . THR A 1 114 ? -11.350 4.641 -10.708 1.00 98.25 114 THR A C 1
ATOM 937 O O . THR A 1 114 ? -11.522 5.269 -11.752 1.00 98.25 114 THR A O 1
ATOM 940 N N . LEU A 1 115 ? -10.356 4.881 -9.858 1.00 98.12 115 LEU A N 1
ATOM 941 C CA . LEU A 1 115 ? -9.237 5.784 -10.090 1.00 98.12 115 LEU A CA 1
ATOM 942 C C . LEU A 1 115 ? -8.050 4.965 -10.597 1.00 98.12 115 LEU A C 1
ATOM 944 O O . LEU A 1 115 ? -7.632 4.020 -9.934 1.00 98.12 115 LEU A O 1
ATOM 948 N N . ILE A 1 116 ? -7.508 5.339 -11.747 1.00 98.44 116 ILE A N 1
ATOM 949 C CA . ILE A 1 116 ? -6.298 4.768 -12.332 1.00 98.44 116 ILE A CA 1
ATOM 950 C C . ILE A 1 116 ? -5.235 5.865 -12.342 1.00 98.44 116 ILE A C 1
ATOM 952 O O . ILE A 1 116 ? -5.494 6.977 -12.810 1.00 98.44 116 ILE A O 1
ATOM 956 N N . LEU A 1 117 ? -4.067 5.557 -11.787 1.00 98.50 117 LEU A N 1
ATOM 957 C CA . LEU A 1 117 ? -2.899 6.430 -11.738 1.00 98.50 117 LEU A CA 1
ATOM 958 C C . LEU A 1 117 ? -1.747 5.718 -12.432 1.00 98.50 117 LEU A C 1
ATOM 960 O O . LEU A 1 117 ? -1.432 4.586 -12.068 1.00 98.50 117 LEU A O 1
ATOM 964 N N . GLU A 1 118 ? -1.123 6.376 -13.397 1.00 98.19 118 GLU A N 1
ATOM 965 C CA . GLU A 1 118 ? -0.029 5.802 -14.179 1.00 98.19 118 GLU A CA 1
ATOM 966 C C . GLU A 1 118 ? 1.113 6.811 -14.297 1.00 98.19 118 GLU A C 1
ATOM 968 O O . GLU A 1 118 ? 0.888 8.023 -14.399 1.00 98.19 118 GLU A O 1
ATOM 973 N N . TRP A 1 119 ? 2.342 6.306 -14.241 1.00 97.69 119 TRP A N 1
ATOM 974 C CA . TRP A 1 119 ? 3.555 7.055 -14.553 1.00 97.69 119 TRP A CA 1
ATOM 975 C C . TRP A 1 119 ? 4.646 6.105 -15.043 1.00 97.69 119 TRP A C 1
ATOM 977 O O . TRP A 1 119 ? 4.550 4.887 -14.888 1.00 97.69 119 TRP A O 1
ATOM 987 N N . GLU A 1 120 ? 5.679 6.672 -15.652 1.00 96.56 120 GLU A N 1
ATOM 988 C CA . GLU A 1 120 ? 6.841 5.934 -16.134 1.00 96.56 120 GLU A CA 1
ATOM 989 C C . GLU A 1 120 ? 8.123 6.595 -15.634 1.00 96.56 120 GLU A C 1
ATOM 991 O O . GLU A 1 120 ? 8.175 7.816 -15.466 1.00 96.56 120 GLU A O 1
ATOM 996 N N . ASP A 1 121 ? 9.145 5.778 -15.412 1.00 94.81 121 ASP A N 1
ATOM 997 C CA . ASP A 1 121 ? 10.517 6.223 -15.212 1.00 94.81 121 ASP A CA 1
ATOM 998 C C . ASP A 1 121 ? 11.392 5.636 -16.322 1.00 94.81 121 ASP A C 1
ATOM 1000 O O . ASP A 1 121 ? 11.332 4.436 -16.613 1.00 94.81 121 ASP A O 1
ATOM 1004 N N . ARG A 1 122 ? 12.168 6.498 -16.980 1.00 93.94 122 ARG A N 1
ATOM 1005 C CA . ARG A 1 122 ? 12.994 6.129 -18.132 1.00 93.94 122 ARG A CA 1
ATOM 1006 C C . ARG A 1 122 ? 14.441 6.007 -17.697 1.00 93.94 122 ARG A C 1
ATOM 1008 O O . ARG A 1 122 ? 15.152 7.006 -17.600 1.00 93.94 122 ARG A O 1
ATOM 1015 N N . GLY A 1 123 ? 14.873 4.775 -17.464 1.00 89.19 123 GLY A N 1
ATOM 1016 C CA . GLY A 1 123 ? 16.266 4.458 -17.195 1.00 89.19 123 GLY A CA 1
ATOM 1017 C C . GLY A 1 123 ? 17.101 4.343 -18.469 1.00 89.19 123 GLY A C 1
ATOM 1018 O O . GLY A 1 123 ? 16.591 4.233 -19.585 1.00 89.19 123 GLY A O 1
ATOM 1019 N N . GLU A 1 124 ? 18.420 4.310 -18.286 1.00 88.81 124 GLU A N 1
ATOM 1020 C CA . GLU A 1 124 ? 19.387 4.118 -19.374 1.00 88.81 124 GLU A CA 1
ATOM 1021 C C . GLU A 1 124 ? 19.159 2.791 -20.118 1.00 88.81 124 GLU A C 1
ATOM 1023 O O . GLU A 1 124 ? 19.192 2.746 -21.345 1.00 88.81 124 GLU A O 1
ATOM 1028 N N . PHE A 1 125 ? 18.849 1.721 -19.377 1.00 90.38 125 PHE A N 1
ATOM 1029 C CA . PHE A 1 125 ? 18.719 0.365 -19.923 1.00 90.38 125 PHE A CA 1
ATOM 1030 C C . PHE A 1 125 ? 17.315 -0.237 -19.786 1.00 90.38 125 PHE A C 1
ATOM 1032 O O . PHE A 1 125 ? 16.971 -1.164 -20.523 1.00 90.38 125 PHE A O 1
ATOM 1039 N N . VAL A 1 126 ? 16.495 0.279 -18.870 1.00 92.88 126 VAL A N 1
ATOM 1040 C CA . VAL A 1 126 ? 15.157 -0.241 -18.570 1.00 92.88 126 VAL A CA 1
ATOM 1041 C C . VAL A 1 126 ? 14.184 0.914 -18.355 1.00 92.88 126 VAL A C 1
ATOM 1043 O O . VAL A 1 126 ? 14.496 1.869 -17.647 1.00 92.88 126 VAL A O 1
ATOM 1046 N N . ASN A 1 127 ? 13.009 0.830 -18.972 1.00 94.88 127 ASN A N 1
ATOM 1047 C CA . ASN A 1 127 ? 11.862 1.651 -18.601 1.00 94.88 127 ASN A CA 1
ATOM 1048 C C . ASN A 1 127 ? 11.035 0.898 -17.567 1.00 94.88 127 ASN A C 1
ATOM 1050 O O . ASN A 1 127 ? 10.738 -0.285 -17.758 1.00 94.88 127 ASN A O 1
ATOM 1054 N N . THR A 1 128 ? 10.620 1.601 -16.520 1.00 96.12 128 THR A N 1
ATOM 1055 C CA . THR A 1 128 ? 9.705 1.079 -15.506 1.00 96.12 128 THR A CA 1
ATOM 1056 C C . THR A 1 128 ? 8.373 1.798 -15.622 1.00 96.12 128 THR A C 1
ATOM 1058 O O . THR A 1 128 ? 8.308 3.025 -15.549 1.00 96.12 128 THR A O 1
ATOM 1061 N N . TYR A 1 129 ? 7.300 1.031 -15.769 1.00 97.00 129 TYR A N 1
ATOM 1062 C CA . TYR A 1 129 ? 5.932 1.530 -15.786 1.00 97.00 129 TYR A CA 1
ATOM 1063 C C . TYR A 1 129 ? 5.261 1.194 -14.470 1.00 97.00 129 TYR A C 1
ATOM 1065 O O . TYR A 1 129 ? 5.343 0.065 -13.981 1.00 97.00 129 TYR A O 1
ATOM 1073 N N . TYR A 1 130 ? 4.560 2.175 -13.931 1.00 97.69 130 TYR A N 1
ATOM 1074 C CA . TYR A 1 130 ? 3.892 2.091 -12.650 1.00 97.69 130 TYR A CA 1
ATOM 1075 C C . TYR A 1 130 ? 2.406 2.318 -12.843 1.00 97.69 130 TYR A C 1
ATOM 1077 O O . TYR A 1 130 ? 1.991 3.241 -13.549 1.00 97.69 130 TYR A O 1
ATOM 1085 N N . ARG A 1 131 ? 1.598 1.501 -12.175 1.00 98.25 131 ARG A N 1
ATOM 1086 C CA . ARG A 1 131 ? 0.146 1.575 -12.276 1.00 98.25 131 ARG A CA 1
ATOM 1087 C C . ARG A 1 131 ? -0.509 1.327 -10.931 1.00 98.25 131 ARG A C 1
ATOM 1089 O O . ARG A 1 131 ? -0.284 0.297 -10.308 1.00 98.25 131 ARG A O 1
ATOM 1096 N N . VAL A 1 132 ? -1.369 2.247 -10.503 1.00 98.44 132 VAL A N 1
ATOM 1097 C CA . VAL A 1 132 ? -2.256 2.081 -9.344 1.00 98.44 132 VAL A CA 1
ATOM 1098 C C . VAL A 1 132 ? -3.701 2.085 -9.818 1.00 98.44 132 VAL A C 1
ATOM 1100 O O . VAL A 1 132 ? -4.119 2.991 -10.534 1.00 98.44 132 VAL A O 1
ATOM 1103 N N . VAL A 1 133 ? -4.493 1.123 -9.355 1.00 98.50 133 VAL A N 1
ATOM 1104 C CA . VAL A 1 133 ? -5.949 1.111 -9.521 1.00 98.50 133 VAL A CA 1
ATOM 1105 C C . VAL A 1 133 ? -6.595 1.133 -8.145 1.00 98.50 133 VAL A C 1
ATOM 1107 O O . VAL A 1 133 ? -6.454 0.186 -7.379 1.00 98.50 133 VAL A O 1
ATOM 1110 N N . ALA A 1 134 ? -7.325 2.197 -7.832 1.00 98.44 134 ALA A N 1
ATOM 1111 C CA . ALA A 1 134 ? -8.088 2.344 -6.600 1.00 98.44 134 ALA A CA 1
ATOM 1112 C C . ALA A 1 134 ? -9.592 2.309 -6.898 1.00 98.44 134 ALA A C 1
ATOM 1114 O O . ALA A 1 134 ? -10.109 3.089 -7.698 1.00 98.44 134 ALA A O 1
ATOM 1115 N N . VAL A 1 135 ? -10.309 1.399 -6.244 1.00 98.31 135 VAL A N 1
ATOM 1116 C CA . VAL A 1 135 ? -11.749 1.193 -6.412 1.00 98.31 135 VAL A CA 1
ATOM 1117 C C . VAL A 1 135 ? -12.483 1.692 -5.180 1.00 98.31 135 VAL A C 1
ATOM 1119 O O . VAL A 1 135 ? -12.238 1.226 -4.065 1.00 98.31 135 VAL A O 1
ATOM 1122 N N . TYR A 1 136 ? -13.450 2.569 -5.407 1.00 97.31 136 TYR A N 1
ATOM 1123 C CA . TYR A 1 136 ? -14.346 3.120 -4.402 1.00 97.31 136 TYR A CA 1
ATOM 1124 C C . TYR A 1 136 ? -15.762 2.590 -4.624 1.00 97.31 136 TYR A C 1
ATOM 1126 O O . TYR A 1 136 ? -16.229 2.514 -5.763 1.00 97.31 136 TYR A O 1
ATOM 1134 N N . VAL A 1 137 ? -16.455 2.233 -3.543 1.00 96.25 137 VAL A N 1
ATOM 1135 C CA . VAL A 1 137 ? -17.870 1.833 -3.557 1.00 96.25 137 VAL A CA 1
ATOM 1136 C C . VAL A 1 137 ? -18.602 2.620 -2.482 1.00 96.25 137 VAL A C 1
ATOM 1138 O O . VAL A 1 137 ? -18.248 2.508 -1.308 1.00 96.25 137 VAL A O 1
ATOM 1141 N N . ASN A 1 138 ? -19.631 3.372 -2.882 1.00 93.69 138 ASN A N 1
ATOM 1142 C CA . ASN A 1 138 ? -20.313 4.358 -2.036 1.00 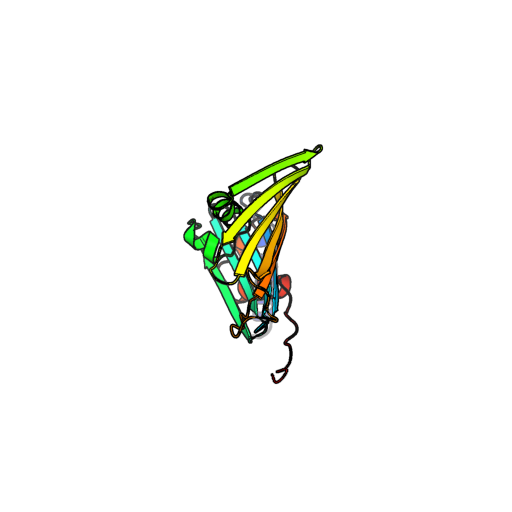93.69 138 ASN A CA 1
ATOM 1143 C C . ASN A 1 138 ? -19.306 5.346 -1.411 1.00 93.69 138 ASN A C 1
ATOM 1145 O O . ASN A 1 138 ? -19.310 5.546 -0.202 1.00 93.69 138 ASN A O 1
ATOM 1149 N N . ASP A 1 139 ? -18.384 5.864 -2.228 1.00 89.19 139 ASP A N 1
ATOM 1150 C CA . ASP A 1 139 ? -17.297 6.781 -1.837 1.00 89.19 139 ASP A CA 1
ATOM 1151 C C . ASP A 1 139 ? -16.284 6.247 -0.801 1.00 89.19 139 ASP A C 1
ATOM 1153 O O . ASP A 1 139 ? -15.334 6.941 -0.443 1.00 89.19 139 ASP A O 1
ATOM 1157 N N . GLU A 1 140 ? -16.398 4.986 -0.377 1.00 92.81 140 GLU A N 1
ATOM 1158 C CA . GLU A 1 140 ? -15.423 4.323 0.494 1.00 92.81 140 GLU A CA 1
ATOM 1159 C C . GLU A 1 140 ? -14.419 3.513 -0.341 1.00 92.81 140 GLU A C 1
ATOM 1161 O O . GLU A 1 140 ? -14.818 2.747 -1.225 1.00 92.81 140 GLU A O 1
ATOM 1166 N N . LEU A 1 141 ? -13.117 3.634 -0.050 1.00 95.62 141 LEU A N 1
ATOM 1167 C CA . LEU A 1 141 ? -12.081 2.830 -0.708 1.00 95.62 141 LEU A CA 1
ATOM 1168 C C . LEU A 1 141 ? -12.272 1.354 -0.345 1.00 95.62 141 LEU A C 1
ATOM 1170 O O . LEU A 1 141 ? -12.413 1.010 0.830 1.00 95.62 141 LEU A O 1
ATOM 1174 N N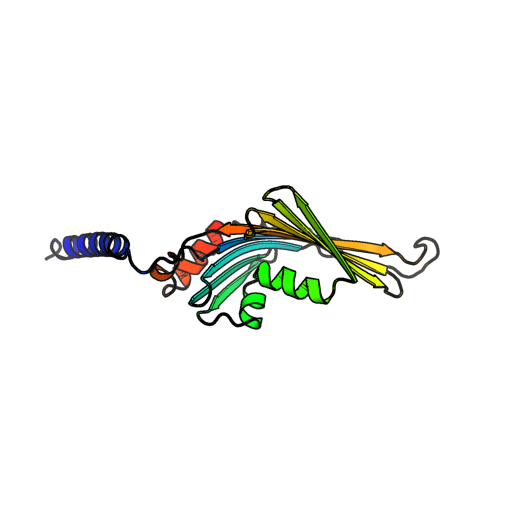 . ARG A 1 142 ? -12.275 0.477 -1.351 1.00 96.94 142 ARG A N 1
ATOM 1175 C CA . ARG A 1 142 ? -12.485 -0.972 -1.192 1.00 96.94 142 ARG A CA 1
ATOM 1176 C C . ARG A 1 142 ? -11.310 -1.799 -1.651 1.00 96.94 142 ARG A C 1
ATOM 1178 O O . ARG A 1 142 ? -10.977 -2.786 -1.002 1.00 96.94 142 ARG A O 1
ATOM 1185 N N . GLU A 1 143 ? -10.692 -1.419 -2.756 1.00 97.81 143 GLU A N 1
ATOM 1186 C CA . GLU A 1 143 ? -9.555 -2.147 -3.300 1.00 97.81 143 GLU A CA 1
ATOM 1187 C C . GLU A 1 143 ? -8.518 -1.163 -3.815 1.00 97.81 143 GLU A C 1
ATOM 1189 O O . GLU A 1 143 ? -8.864 -0.119 -4.366 1.00 97.81 143 GLU A O 1
ATOM 1194 N N . VAL A 1 144 ? -7.251 -1.515 -3.636 1.00 98.50 144 VAL A N 1
ATOM 1195 C CA . VAL A 1 144 ? -6.128 -0.855 -4.297 1.00 98.50 144 VAL A CA 1
ATOM 1196 C C . VAL A 1 144 ? -5.255 -1.952 -4.878 1.00 98.50 144 VAL A C 1
ATOM 1198 O O . VAL A 1 144 ? -4.906 -2.887 -4.160 1.00 98.50 144 VAL A O 1
ATOM 1201 N N . SER A 1 145 ? -4.903 -1.861 -6.151 1.00 97.94 145 SER A N 1
ATOM 1202 C CA . SER A 1 145 ? -3.828 -2.653 -6.739 1.00 97.94 145 SER A CA 1
ATOM 1203 C C . SER A 1 145 ? -2.725 -1.728 -7.216 1.00 97.94 145 SER A C 1
ATOM 1205 O O . SER A 1 145 ? -3.010 -0.656 -7.744 1.00 97.94 145 SER A O 1
ATOM 1207 N N . TYR A 1 146 ? -1.483 -2.137 -7.014 1.00 98.06 146 TYR A N 1
ATOM 1208 C CA . TYR A 1 146 ? -0.306 -1.479 -7.555 1.00 98.06 146 TYR A CA 1
ATOM 1209 C C . TYR A 1 146 ? 0.540 -2.502 -8.294 1.00 98.06 146 TYR A C 1
ATOM 1211 O O . TYR A 1 146 ? 0.722 -3.619 -7.809 1.00 98.06 146 TYR A O 1
ATOM 1219 N N . GLU A 1 147 ? 1.009 -2.113 -9.468 1.00 97.19 147 GLU A N 1
ATOM 1220 C CA . GLU A 1 147 ? 1.747 -2.956 -10.395 1.00 97.19 147 GLU A CA 1
ATOM 1221 C C . GLU A 1 147 ? 2.942 -2.157 -10.915 1.00 97.19 147 GLU A C 1
ATOM 1223 O O . GLU A 1 147 ? 2.782 -1.007 -11.344 1.00 97.19 147 GLU A O 1
ATOM 1228 N N . THR A 1 148 ? 4.126 -2.765 -10.885 1.00 96.31 148 THR A N 1
ATOM 1229 C CA . THR A 1 148 ? 5.259 -2.339 -11.710 1.00 96.31 148 THR A CA 1
ATOM 1230 C C . THR A 1 148 ? 5.461 -3.322 -12.849 1.00 96.31 148 THR A C 1
ATOM 1232 O O . THR A 1 148 ? 5.228 -4.518 -12.698 1.00 96.31 148 THR A O 1
ATOM 1235 N N . SER A 1 149 ? 5.866 -2.802 -14.001 1.00 93.69 149 SER A N 1
ATOM 1236 C CA . SER A 1 149 ? 6.289 -3.608 -15.145 1.00 93.69 149 SER A CA 1
ATOM 1237 C C . SER A 1 149 ? 7.508 -2.975 -15.797 1.00 93.69 149 SER A C 1
ATOM 1239 O O . SER A 1 149 ? 7.665 -1.752 -15.756 1.00 93.69 149 SER A O 1
ATOM 1241 N N . HIS A 1 150 ? 8.365 -3.793 -16.399 1.00 94.00 150 HIS A N 1
ATOM 1242 C CA . HIS A 1 150 ? 9.618 -3.340 -16.996 1.00 94.00 150 HIS A CA 1
ATOM 1243 C C . HIS A 1 150 ? 9.691 -3.656 -18.491 1.00 94.00 150 HIS A C 1
ATOM 1245 O O . HIS A 1 150 ? 9.205 -4.685 -18.959 1.00 94.00 150 HIS A O 1
ATOM 1251 N N . SER A 1 151 ? 10.351 -2.783 -19.253 1.00 92.69 151 SER A N 1
ATOM 1252 C CA . SER A 1 151 ? 10.754 -3.063 -20.634 1.00 92.69 151 SER A CA 1
ATOM 1253 C C . SER A 1 151 ? 12.207 -2.672 -20.863 1.00 92.69 151 SER A C 1
ATOM 1255 O O . SER A 1 151 ? 12.608 -1.568 -20.496 1.00 92.69 151 SER A O 1
ATOM 1257 N N . LEU A 1 152 ? 12.984 -3.542 -21.511 1.00 92.25 152 LEU A N 1
ATOM 1258 C CA . LEU A 1 152 ? 14.348 -3.210 -21.920 1.00 92.25 152 LEU A CA 1
ATOM 1259 C C . LEU A 1 152 ? 14.334 -2.141 -23.017 1.00 92.25 152 LEU A C 1
ATOM 1261 O O . LEU A 1 152 ? 13.555 -2.221 -23.968 1.00 92.25 152 LEU A O 1
ATOM 1265 N N . ASN A 1 153 ? 15.245 -1.178 -22.904 1.00 90.56 153 ASN A N 1
ATOM 1266 C CA . ASN A 1 153 ? 15.406 -0.078 -23.862 1.00 90.56 153 ASN A CA 1
ATOM 1267 C C . ASN A 1 153 ? 16.460 -0.368 -24.936 1.00 90.56 153 ASN A C 1
ATOM 1269 O O . ASN A 1 153 ? 16.854 0.516 -25.693 1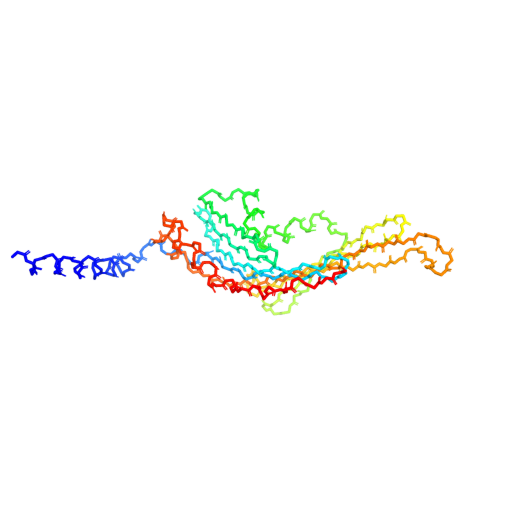.00 90.56 153 ASN A O 1
ATOM 1273 N N . TYR A 1 154 ? 16.941 -1.606 -24.986 1.00 88.69 154 TYR A N 1
ATOM 1274 C CA . TYR A 1 154 ? 17.963 -2.079 -25.906 1.00 88.69 154 TYR A CA 1
ATOM 1275 C C . TYR A 1 154 ? 17.627 -3.496 -26.368 1.00 88.69 154 TYR A C 1
ATOM 1277 O O . TYR A 1 154 ? 16.817 -4.191 -25.752 1.00 88.69 154 TYR A O 1
ATOM 1285 N N . ASP A 1 155 ? 18.269 -3.933 -27.451 1.00 88.62 155 ASP A N 1
ATOM 1286 C CA . ASP A 1 155 ? 18.197 -5.325 -27.887 1.00 88.62 155 ASP A CA 1
ATOM 1287 C C . ASP A 1 155 ? 19.178 -6.177 -27.061 1.00 88.62 155 ASP A C 1
ATOM 1289 O O . ASP A 1 155 ? 20.397 -6.029 -27.227 1.00 88.62 155 ASP A O 1
ATOM 1293 N N . PRO A 1 156 ? 18.693 -7.083 -26.191 1.00 86.81 156 PRO A N 1
ATOM 1294 C CA . PRO A 1 156 ? 19.560 -7.898 -25.347 1.00 86.81 156 PRO A CA 1
ATOM 1295 C C . PRO A 1 156 ? 20.465 -8.846 -26.141 1.00 86.81 156 PRO A C 1
ATOM 1297 O O . PRO A 1 156 ? 21.465 -9.313 -25.610 1.00 86.81 156 PRO A O 1
ATOM 1300 N N . ARG A 1 157 ? 20.171 -9.120 -27.420 1.00 86.62 157 ARG A N 1
ATOM 1301 C CA . ARG A 1 157 ? 21.015 -9.979 -28.270 1.00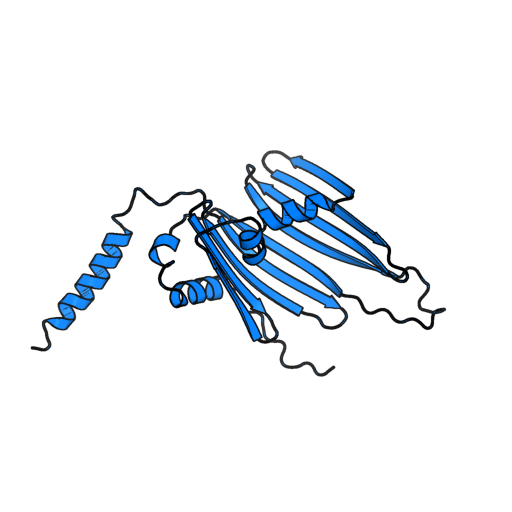 86.62 157 ARG A CA 1
ATOM 1302 C C . ARG A 1 157 ? 22.278 -9.282 -28.768 1.00 86.62 157 ARG A C 1
ATOM 1304 O O . ARG A 1 157 ? 23.222 -9.959 -29.159 1.00 86.62 157 ARG A O 1
ATOM 1311 N N . ASN A 1 158 ? 22.285 -7.951 -28.755 1.00 88.94 158 ASN A N 1
ATOM 1312 C CA . ASN A 1 158 ? 23.360 -7.113 -29.285 1.00 88.94 158 ASN A CA 1
ATOM 1313 C C . ASN A 1 158 ? 24.050 -6.284 -28.188 1.00 88.94 158 ASN A C 1
ATOM 1315 O O . ASN A 1 158 ? 24.767 -5.332 -28.492 1.00 88.94 158 ASN A O 1
ATOM 1319 N N . SER A 1 159 ? 23.829 -6.626 -26.917 1.00 84.19 159 SER A N 1
ATOM 1320 C CA . SER A 1 159 ? 24.351 -5.901 -25.759 1.00 84.19 159 SER A CA 1
ATOM 1321 C C . SER A 1 159 ? 25.104 -6.837 -24.821 1.00 84.19 159 SER A C 1
ATOM 1323 O O . SER A 1 159 ? 24.727 -7.991 -24.640 1.00 84.19 159 SER A O 1
ATOM 1325 N N . SER A 1 160 ? 26.169 -6.330 -24.200 1.00 86.56 160 SER A N 1
ATOM 1326 C CA . SER A 1 160 ? 26.894 -7.017 -23.124 1.00 86.56 160 SER A CA 1
ATOM 1327 C C . SER A 1 160 ? 26.342 -6.692 -21.731 1.00 86.56 160 SER A C 1
ATOM 1329 O O . SER A 1 160 ? 26.900 -7.142 -20.733 1.00 86.56 160 SER A O 1
ATOM 1331 N N . VAL A 1 161 ? 25.300 -5.860 -21.650 1.00 85.06 161 VAL A N 1
ATOM 1332 C CA . VAL A 1 161 ? 24.676 -5.433 -20.395 1.00 85.06 161 VAL A CA 1
ATOM 1333 C C . VAL A 1 161 ? 23.549 -6.399 -20.049 1.00 85.06 161 VAL A C 1
ATOM 1335 O O . VAL A 1 161 ? 22.663 -6.632 -20.865 1.00 85.06 161 VAL A O 1
ATOM 1338 N N . CYS A 1 162 ? 23.581 -6.936 -18.830 1.00 84.69 162 CYS A N 1
ATOM 1339 C CA . CYS A 1 162 ? 22.484 -7.691 -18.232 1.00 84.69 162 CYS A CA 1
ATOM 1340 C C . CYS A 1 162 ? 21.836 -6.819 -17.155 1.00 84.69 162 CYS A C 1
ATOM 1342 O O . CYS A 1 162 ? 22.546 -6.210 -16.354 1.00 84.69 162 CYS A O 1
ATOM 1344 N N . VAL A 1 163 ? 20.507 -6.736 -17.154 1.00 85.69 163 VAL A N 1
ATOM 1345 C CA . VAL A 1 163 ? 19.748 -5.951 -16.175 1.00 85.69 163 VAL A CA 1
ATOM 1346 C C . VAL A 1 163 ? 18.769 -6.874 -15.480 1.00 85.69 163 VAL A C 1
ATOM 1348 O O . VAL A 1 163 ? 17.887 -7.434 -16.129 1.00 85.69 163 VAL A O 1
ATOM 1351 N N . ASP A 1 164 ? 18.910 -6.976 -14.166 1.00 86.50 164 ASP A N 1
ATOM 1352 C CA . ASP A 1 164 ? 17.927 -7.623 -13.312 1.00 86.50 164 ASP A CA 1
ATOM 1353 C C . ASP A 1 164 ? 16.891 -6.593 -12.861 1.00 86.50 164 ASP A C 1
ATOM 1355 O O . ASP A 1 164 ? 17.224 -5.468 -12.481 1.00 86.50 164 ASP A O 1
ATOM 1359 N N . TYR A 1 165 ? 15.621 -6.978 -12.908 1.00 87.25 165 TYR A N 1
ATOM 1360 C CA . TYR A 1 165 ? 14.505 -6.174 -12.426 1.00 87.25 165 TYR A CA 1
ATOM 1361 C C . TYR A 1 165 ? 13.499 -7.052 -11.687 1.00 87.25 165 TYR A C 1
ATOM 1363 O O . TYR A 1 165 ? 13.518 -8.284 -11.778 1.00 87.25 165 TYR A O 1
ATOM 1371 N N . ILE A 1 166 ? 12.636 -6.387 -10.924 1.00 90.44 166 ILE A N 1
ATOM 1372 C CA . ILE A 1 166 ? 11.606 -7.016 -10.108 1.00 90.44 166 ILE A CA 1
ATOM 1373 C C . ILE A 1 166 ? 10.288 -6.315 -10.405 1.00 90.44 166 ILE A C 1
ATOM 1375 O O . ILE A 1 166 ? 10.125 -5.127 -10.117 1.00 90.44 166 ILE A O 1
ATOM 1379 N N . ASP A 1 167 ? 9.342 -7.063 -10.953 1.00 92.31 167 ASP A N 1
ATOM 1380 C CA . ASP A 1 167 ? 7.958 -6.624 -11.048 1.00 92.31 167 ASP A CA 1
ATOM 1381 C C . ASP A 1 167 ? 7.288 -6.827 -9.686 1.00 92.31 167 ASP A C 1
ATOM 1383 O O . ASP A 1 167 ? 7.398 -7.883 -9.066 1.00 92.31 167 ASP A O 1
ATOM 1387 N N . VAL A 1 168 ? 6.617 -5.789 -9.203 1.00 94.44 168 VAL A N 1
ATOM 1388 C CA . VAL A 1 168 ? 6.010 -5.717 -7.878 1.00 94.44 168 VAL A CA 1
ATOM 1389 C C . VAL A 1 168 ? 4.506 -5.643 -8.051 1.00 94.44 168 VAL A C 1
ATOM 1391 O O . VAL A 1 168 ? 3.982 -4.721 -8.676 1.00 94.44 168 VAL A O 1
ATOM 1394 N N . HIS A 1 169 ? 3.802 -6.569 -7.414 1.00 96.44 169 HIS A N 1
ATOM 1395 C CA . HIS A 1 169 ? 2.349 -6.609 -7.377 1.00 96.44 169 HIS A CA 1
ATOM 1396 C C . HIS A 1 169 ? 1.867 -6.480 -5.938 1.00 96.44 169 HIS A C 1
ATOM 1398 O O . HIS A 1 169 ? 2.046 -7.377 -5.114 1.00 96.44 169 HIS A O 1
ATOM 1404 N N . ILE A 1 170 ? 1.211 -5.365 -5.632 1.00 97.31 170 ILE A N 1
ATOM 1405 C CA . ILE A 1 170 ? 0.618 -5.100 -4.323 1.00 97.31 170 ILE A CA 1
ATOM 1406 C C . ILE A 1 170 ? -0.901 -5.063 -4.453 1.00 97.31 170 ILE A C 1
ATOM 1408 O O . ILE A 1 170 ? -1.453 -4.466 -5.376 1.00 97.31 170 ILE A O 1
ATOM 1412 N N . LYS A 1 171 ? -1.595 -5.653 -3.480 1.00 97.88 171 LYS A N 1
ATOM 1413 C CA . LYS A 1 171 ? -3.048 -5.596 -3.363 1.00 97.88 171 LYS A CA 1
ATOM 1414 C C . LYS A 1 171 ? -3.481 -5.263 -1.945 1.00 97.88 171 LYS A C 1
ATOM 1416 O O . LYS A 1 171 ? -3.097 -5.939 -0.992 1.00 97.88 171 LYS A O 1
ATOM 1421 N N . TYR A 1 172 ? -4.373 -4.288 -1.833 1.00 98.12 172 TYR A N 1
ATOM 1422 C CA . TYR A 1 172 ? -5.118 -3.974 -0.626 1.00 98.12 172 TYR A CA 1
ATOM 1423 C C . TYR A 1 172 ? -6.589 -4.334 -0.816 1.00 98.12 172 TYR A C 1
ATOM 1425 O O . TYR A 1 172 ? -7.194 -4.028 -1.845 1.00 98.12 172 TYR A O 1
ATOM 1433 N N . ARG A 1 173 ? -7.185 -4.945 0.207 1.00 97.81 173 ARG A N 1
ATOM 1434 C CA . ARG A 1 173 ? -8.638 -5.105 0.344 1.00 97.81 173 ARG A CA 1
ATOM 1435 C C . ARG A 1 173 ? -9.085 -4.433 1.623 1.00 97.81 173 ARG A C 1
ATOM 1437 O O . ARG A 1 173 ? -8.669 -4.861 2.694 1.00 97.81 173 ARG A O 1
ATOM 1444 N N . VAL A 1 174 ? -9.931 -3.421 1.500 1.00 97.31 174 VAL A N 1
ATOM 1445 C CA . VAL A 1 174 ? -10.347 -2.527 2.580 1.00 97.31 174 VAL A CA 1
ATOM 1446 C C . VAL A 1 174 ? -11.793 -2.812 2.972 1.00 97.31 174 VAL A C 1
ATOM 1448 O O . VAL A 1 174 ? -12.690 -2.917 2.131 1.00 97.31 174 VAL A O 1
ATOM 1451 N N . GLN A 1 175 ? -12.030 -2.935 4.272 1.00 94.25 175 GLN A N 1
ATOM 1452 C CA . GLN A 1 175 ? -13.340 -3.196 4.852 1.00 94.25 175 GLN A CA 1
ATOM 1453 C C . GLN A 1 175 ? -13.600 -2.229 5.998 1.00 94.25 175 GLN A C 1
ATOM 1455 O O . GLN A 1 175 ? -12.779 -2.090 6.905 1.00 94.25 175 GLN A O 1
ATOM 1460 N N . LYS A 1 176 ? -14.772 -1.594 5.973 1.00 90.62 176 LYS A N 1
ATOM 1461 C CA . LYS A 1 176 ? -15.269 -0.802 7.095 1.00 90.62 176 LYS A CA 1
ATOM 1462 C C . LYS A 1 176 ? -15.369 -1.693 8.330 1.00 90.62 176 LYS A C 1
ATOM 1464 O O . LYS A 1 176 ? -15.855 -2.820 8.243 1.00 90.62 176 LYS A O 1
ATOM 1469 N N . THR A 1 177 ? -14.894 -1.202 9.465 1.00 86.69 177 THR A N 1
ATOM 1470 C CA . THR A 1 177 ? -14.950 -1.922 10.737 1.00 86.69 177 THR A CA 1
ATOM 1471 C C . THR A 1 177 ? -15.223 -0.950 11.867 1.00 86.69 177 THR A C 1
ATOM 1473 O O . THR A 1 177 ? -14.942 0.239 11.793 1.00 86.69 177 THR A O 1
ATOM 1476 N N . ARG A 1 178 ? -15.722 -1.486 12.970 1.00 82.88 178 ARG A N 1
ATOM 1477 C CA . ARG A 1 178 ? -15.853 -0.738 14.212 1.00 82.88 178 ARG A CA 1
ATOM 1478 C C . ARG A 1 178 ? -14.509 -0.582 14.906 1.00 82.88 178 ARG A C 1
ATOM 1480 O O . ARG A 1 178 ? -13.674 -1.489 14.844 1.00 82.88 178 ARG A O 1
ATOM 1487 N N . CYS A 1 179 ? -14.348 0.489 15.672 1.00 81.38 179 CYS A N 1
ATOM 1488 C CA . CYS A 1 179 ? -13.173 0.717 16.518 1.00 81.38 179 CYS A CA 1
ATOM 1489 C C . CYS A 1 179 ? -13.182 -0.068 17.841 1.00 81.38 179 CYS A C 1
ATOM 1491 O O . CYS A 1 179 ? -12.810 0.438 18.899 1.00 81.38 179 CYS A O 1
ATOM 1493 N N . TRP A 1 180 ? -13.574 -1.344 17.784 1.00 70.94 180 TRP A N 1
ATOM 1494 C CA . TRP A 1 180 ? -13.644 -2.250 18.938 1.00 70.94 180 TRP A CA 1
ATOM 1495 C C . TRP A 1 180 ? -12.267 -2.591 19.527 1.00 70.94 180 TRP A C 1
ATOM 1497 O O . TRP A 1 180 ? -12.157 -2.996 20.685 1.00 70.94 180 TRP A O 1
ATOM 1507 N N . ILE A 1 181 ? -11.196 -2.371 18.756 1.00 68.75 181 ILE A N 1
ATOM 1508 C CA . ILE A 1 181 ? -9.813 -2.619 19.172 1.00 68.75 181 ILE A CA 1
ATOM 1509 C C . ILE A 1 181 ? -9.419 -1.820 20.426 1.00 68.75 181 ILE A C 1
ATOM 1511 O O . ILE A 1 181 ? -8.505 -2.251 21.129 1.00 68.75 181 ILE A O 1
ATOM 1515 N N . LYS A 1 182 ? -10.154 -0.754 20.793 1.00 67.12 182 LYS A N 1
ATOM 1516 C CA . LYS A 1 182 ? -9.988 -0.009 22.058 1.00 67.12 182 LYS A CA 1
ATOM 1517 C C . LYS A 1 182 ? -9.865 -0.906 23.300 1.00 67.12 182 LYS A C 1
ATOM 1519 O O . LYS A 1 182 ? -9.110 -0.572 24.207 1.00 67.12 182 LYS A O 1
ATOM 1524 N N . GLY A 1 183 ? -10.547 -2.055 23.328 1.00 65.44 183 GLY A N 1
ATOM 1525 C CA . GLY A 1 183 ? -10.464 -3.005 24.445 1.00 65.44 183 GLY A CA 1
ATOM 1526 C C . GLY A 1 183 ? -9.139 -3.775 24.537 1.00 65.44 183 GLY A C 1
ATOM 1527 O O . GLY A 1 183 ? -8.751 -4.188 25.625 1.00 65.44 183 GLY A O 1
ATOM 1528 N N . ILE A 1 184 ? -8.416 -3.948 23.423 1.00 68.19 184 ILE A N 1
ATOM 1529 C CA . ILE A 1 184 ? -7.180 -4.751 23.347 1.00 68.19 184 ILE A CA 1
ATOM 1530 C C . ILE A 1 184 ? -5.922 -3.941 22.988 1.00 68.19 184 ILE A C 1
ATOM 1532 O O . ILE A 1 184 ? -4.821 -4.491 23.035 1.00 68.19 184 ILE A O 1
ATOM 1536 N N . ILE A 1 185 ? -6.036 -2.636 22.688 1.00 69.88 185 ILE A N 1
ATOM 1537 C CA . ILE A 1 185 ? -4.894 -1.765 22.320 1.00 69.88 185 ILE A CA 1
ATOM 1538 C C . ILE A 1 185 ? -3.759 -1.766 23.348 1.00 69.88 185 ILE A C 1
ATOM 1540 O O . ILE A 1 185 ? -2.587 -1.664 22.973 1.00 69.88 185 ILE A O 1
ATOM 1544 N N . TRP A 1 186 ? -4.085 -1.880 24.638 1.00 73.44 186 TRP A N 1
ATOM 1545 C CA . TRP A 1 186 ? -3.108 -1.843 25.728 1.00 73.44 186 TRP A CA 1
ATOM 1546 C C . TRP A 1 186 ? -2.285 -3.133 25.810 1.00 73.44 186 TRP A C 1
ATOM 1548 O O . TRP A 1 186 ? -1.136 -3.108 26.253 1.00 73.44 186 TRP A O 1
ATOM 1558 N N . TRP A 1 187 ? -2.815 -4.249 25.306 1.00 85.81 187 TRP A N 1
ATOM 1559 C CA . TRP A 1 187 ? -2.154 -5.551 25.318 1.00 85.81 187 TRP A CA 1
ATOM 1560 C C . TRP A 1 187 ? -1.456 -5.822 23.987 1.00 85.81 187 TRP A C 1
ATOM 1562 O O . TRP A 1 187 ? -1.975 -6.508 23.107 1.00 85.81 187 TRP A O 1
ATOM 1572 N N . LYS A 1 188 ? -0.225 -5.305 23.863 1.00 87.56 188 LYS A N 1
ATOM 1573 C CA . LYS A 1 188 ? 0.607 -5.397 22.648 1.00 87.56 188 LYS A CA 1
ATOM 1574 C C . LYS A 1 188 ? 0.648 -6.812 22.051 1.00 87.56 188 LYS A C 1
ATOM 1576 O O . LYS A 1 188 ? 0.483 -6.959 20.844 1.00 87.56 188 LYS A O 1
ATOM 1581 N N . SER A 1 189 ? 0.845 -7.837 22.880 1.00 89.44 189 SER A N 1
ATOM 1582 C CA . SER A 1 189 ? 0.934 -9.231 22.424 1.00 89.44 189 SER A CA 1
ATOM 1583 C C . SER A 1 189 ? -0.397 -9.768 21.898 1.00 89.44 189 SER A C 1
ATOM 1585 O O . SER A 1 189 ? -0.417 -10.414 20.855 1.00 89.44 189 SER A O 1
ATOM 1587 N N . ALA A 1 190 ? -1.512 -9.464 22.574 1.00 88.94 190 ALA A N 1
ATOM 1588 C CA . ALA A 1 190 ? -2.843 -9.876 22.128 1.00 88.94 190 ALA A CA 1
ATOM 1589 C C . ALA A 1 190 ? -3.199 -9.222 20.786 1.00 88.94 190 ALA A C 1
ATOM 1591 O O . ALA A 1 190 ? -3.647 -9.902 19.867 1.00 88.94 190 ALA A O 1
ATOM 1592 N N . LEU A 1 191 ? -2.908 -7.926 20.645 1.00 90.50 191 LEU A N 1
ATOM 1593 C CA . LEU A 1 191 ? -3.101 -7.198 19.396 1.00 90.50 191 LEU A CA 1
ATOM 1594 C C . LEU A 1 191 ? -2.232 -7.760 18.261 1.00 90.50 191 LEU A C 1
ATOM 1596 O O . LEU A 1 191 ? -2.749 -8.006 17.176 1.00 90.50 191 LEU A O 1
ATOM 1600 N N . LYS A 1 192 ? -0.934 -7.999 18.501 1.00 92.12 192 LYS A N 1
ATOM 1601 C CA . LYS A 1 192 ? -0.041 -8.588 17.489 1.00 92.12 192 LYS A CA 1
ATOM 1602 C C . LYS A 1 192 ? -0.552 -9.956 17.029 1.00 92.12 192 LYS A C 1
ATOM 1604 O O . LYS A 1 192 ? -0.627 -10.193 15.829 1.00 92.12 192 LYS A O 1
ATOM 1609 N N . ASN A 1 193 ? -0.941 -10.826 17.962 1.00 89.88 193 ASN A N 1
ATOM 1610 C CA . ASN A 1 193 ? -1.459 -12.159 17.641 1.00 89.88 193 ASN A CA 1
ATOM 1611 C C . ASN A 1 193 ? -2.775 -12.095 16.856 1.00 89.88 193 ASN A C 1
ATOM 1613 O O . ASN A 1 193 ? -2.957 -12.857 15.909 1.00 89.88 193 ASN A O 1
ATOM 1617 N N . TYR A 1 194 ? -3.667 -11.169 17.215 1.00 90.81 194 TYR A N 1
ATOM 1618 C CA . TYR A 1 194 ? -4.895 -10.926 16.465 1.00 90.81 194 TYR A CA 1
ATOM 1619 C C . TYR A 1 194 ? -4.595 -10.502 15.019 1.00 90.81 194 TYR A C 1
ATOM 1621 O O . TYR A 1 194 ? -5.083 -11.137 14.087 1.00 90.81 194 TYR A O 1
ATOM 1629 N N . LEU A 1 195 ? -3.755 -9.479 14.815 1.00 93.62 195 LEU A N 1
ATOM 1630 C CA . LEU A 1 195 ? -3.427 -9.003 13.466 1.00 93.62 195 LEU A CA 1
ATOM 1631 C C . LEU A 1 195 ? -2.702 -10.077 12.644 1.00 93.62 195 LEU A C 1
ATOM 1633 O O . LEU A 1 195 ? -3.017 -10.244 11.469 1.00 93.62 195 LEU A O 1
ATOM 1637 N N . ARG A 1 196 ? -1.800 -10.850 13.266 1.00 92.75 196 ARG A N 1
ATOM 1638 C CA . ARG A 1 196 ? -1.136 -11.998 12.632 1.00 92.75 196 ARG A CA 1
ATOM 1639 C C . ARG A 1 196 ? -2.138 -13.038 12.138 1.00 92.75 196 ARG A C 1
ATOM 1641 O O . ARG A 1 196 ? -2.074 -13.439 10.982 1.00 92.75 196 ARG A O 1
ATOM 1648 N N . SER A 1 197 ? -3.090 -13.430 12.983 1.00 91.56 197 SER A N 1
ATOM 1649 C CA . SER A 1 197 ? -4.148 -14.376 12.606 1.00 91.56 197 SER A CA 1
ATOM 1650 C C . SER A 1 197 ? -4.976 -13.870 11.416 1.00 91.56 197 SER A C 1
ATOM 1652 O O . SER A 1 197 ? -5.276 -14.620 10.490 1.00 91.56 197 SER A O 1
ATOM 1654 N N . MET A 1 198 ? -5.289 -12.571 11.392 1.00 93.06 198 MET A N 1
ATOM 1655 C CA . MET A 1 198 ? -6.083 -11.961 10.320 1.00 93.06 198 MET A CA 1
ATOM 1656 C C . MET A 1 198 ? -5.317 -11.792 9.001 1.00 93.06 198 MET A C 1
ATOM 1658 O O . MET A 1 198 ? -5.924 -11.917 7.929 1.00 93.06 198 MET A O 1
ATOM 1662 N N . ALA A 1 199 ? -4.013 -11.508 9.070 1.00 91.06 199 ALA A N 1
ATOM 1663 C CA . ALA A 1 199 ? -3.127 -11.439 7.909 1.00 91.06 199 ALA A CA 1
ATOM 1664 C C . ALA A 1 199 ? -2.983 -12.812 7.234 1.00 91.06 199 ALA A C 1
ATOM 1666 O O . ALA A 1 199 ? -2.945 -12.899 6.005 1.00 91.06 199 ALA A O 1
ATOM 1667 N N . GLY A 1 200 ? -2.973 -13.877 8.042 1.00 85.38 200 GLY A N 1
ATOM 1668 C CA . GLY A 1 200 ? -2.550 -15.205 7.619 1.00 85.38 200 GLY A CA 1
ATOM 1669 C C . GLY A 1 200 ? -1.027 -15.297 7.535 1.00 85.38 200 GLY A C 1
ATOM 1670 O O . GLY A 1 200 ? -0.313 -14.332 7.805 1.00 85.38 200 GLY A O 1
ATOM 1671 N N . GLU A 1 201 ? -0.527 -16.468 7.155 1.00 72.88 201 GLU A N 1
ATOM 1672 C CA . GLU A 1 201 ? 0.909 -16.702 7.009 1.00 72.88 201 GLU A CA 1
ATOM 1673 C C . GLU A 1 201 ? 1.291 -16.753 5.523 1.00 72.88 201 GLU A C 1
ATOM 1675 O O . GLU A 1 201 ? 0.506 -17.161 4.651 1.00 72.88 201 GLU A O 1
ATOM 1680 N N . VAL A 1 202 ? 2.486 -16.254 5.217 1.00 74.25 202 VAL A N 1
ATOM 1681 C CA . VAL A 1 202 ? 3.155 -16.541 3.948 1.00 74.25 202 VAL A CA 1
ATOM 1682 C C . VAL A 1 202 ? 3.730 -17.946 4.079 1.00 74.25 202 VAL A C 1
ATOM 1684 O O . VAL A 1 202 ? 4.376 -18.251 5.084 1.00 74.25 202 VAL A O 1
ATOM 1687 N N . GLU A 1 203 ? 3.455 -18.818 3.109 1.00 65.94 203 GLU A N 1
ATOM 1688 C CA . GLU A 1 203 ? 4.121 -20.118 3.069 1.00 65.94 203 GLU A CA 1
ATOM 1689 C C . GLU A 1 203 ? 5.614 -19.849 2.911 1.00 65.94 203 GLU A C 1
ATOM 1691 O O . GLU A 1 203 ? 6.033 -19.172 1.975 1.00 65.94 203 GLU A O 1
ATOM 1696 N N . LYS A 1 204 ? 6.417 -20.300 3.877 1.00 60.00 204 LYS A N 1
ATOM 1697 C CA . LYS A 1 204 ? 7.865 -20.157 3.777 1.00 60.00 204 LYS A CA 1
ATOM 1698 C C . LYS A 1 204 ? 8.310 -21.005 2.597 1.00 60.00 204 LYS A C 1
ATOM 1700 O O . LYS A 1 204 ? 8.257 -22.231 2.691 1.00 60.00 204 LYS A O 1
ATOM 1705 N N . HIS A 1 205 ? 8.752 -20.369 1.518 1.00 53.41 205 HIS A N 1
ATOM 1706 C CA . HIS A 1 205 ? 9.545 -21.066 0.520 1.00 53.41 205 HIS A CA 1
ATOM 1707 C C . HIS A 1 205 ? 10.800 -21.550 1.244 1.00 53.41 205 HIS A C 1
ATOM 1709 O O . HIS A 1 205 ? 11.628 -20.759 1.695 1.00 53.41 205 HIS A O 1
ATOM 1715 N N . GLY A 1 206 ? 10.864 -22.857 1.505 1.00 43.34 206 GLY A N 1
ATOM 1716 C CA . GLY A 1 206 ? 12.054 -23.461 2.077 1.00 43.34 206 GLY A CA 1
ATOM 1717 C C . GLY A 1 206 ? 13.177 -23.234 1.087 1.00 43.34 206 GLY A C 1
ATOM 1718 O O . GLY A 1 206 ? 13.015 -23.677 -0.039 1.00 43.34 206 GLY A O 1
ATOM 1719 N N . ASN A 1 207 ? 14.227 -22.520 1.516 1.00 44.62 207 ASN A N 1
ATOM 1720 C CA . ASN A 1 207 ? 15.481 -22.253 0.808 1.00 44.62 207 ASN A CA 1
ATOM 1721 C C . ASN A 1 207 ? 15.548 -22.947 -0.559 1.00 44.62 207 ASN A C 1
ATOM 1723 O O . ASN A 1 207 ? 16.117 -24.036 -0.656 1.00 44.62 207 ASN A O 1
ATOM 1727 N N . GLU A 1 208 ? 14.945 -22.357 -1.593 1.00 35.69 208 GLU A N 1
ATOM 1728 C CA . GLU A 1 208 ? 15.277 -22.780 -2.944 1.00 35.69 208 GLU A CA 1
ATOM 1729 C C . GLU A 1 208 ? 16.702 -22.274 -3.163 1.00 35.69 208 GLU A C 1
ATOM 1731 O O . GLU A 1 208 ? 16.942 -21.066 -3.057 1.00 35.69 208 GLU A O 1
ATOM 1736 N N . PRO A 1 209 ? 17.677 -23.183 -3.324 1.00 35.78 209 PRO A N 1
ATOM 1737 C CA . PRO A 1 209 ? 19.031 -22.774 -3.602 1.00 35.78 209 PRO A CA 1
ATOM 1738 C C . PRO A 1 209 ? 19.000 -22.193 -5.012 1.00 35.78 209 PRO A C 1
ATOM 1740 O O . PRO A 1 209 ? 18.720 -22.907 -5.975 1.00 35.78 209 PRO A O 1
ATOM 1743 N N . TRP A 1 210 ? 19.230 -20.892 -5.119 1.00 46.66 210 TRP A N 1
ATOM 1744 C CA . TRP A 1 210 ? 19.848 -20.360 -6.323 1.00 46.66 210 TRP A CA 1
ATOM 1745 C C . TRP A 1 210 ? 21.223 -21.011 -6.523 1.00 46.66 210 TRP A C 1
ATOM 1747 O O . TRP A 1 210 ? 21.932 -21.249 -5.512 1.00 46.66 210 TRP A O 1
#

Radius of gyration: 22.33 Å; chains: 1; bounding box: 50×37×81 Å

Secondary structure (DSSP, 8-state):
--SHHHHHHHHHHHHHHHHHHS--S---TT-EEEEEEEEEEESS--EEEEEEEEETTTEEEEEEEETTSPEEEEEESS--HHHHHHTT-HHHHHHHHHHH-SEEEEEEETTEEEEEEEEEEE-SSEEEEEEEEEEEETTEEEEEEEEEEEEESS-GGG-S-----EEEEEEEEEEE---GGGGTTT-HHHHHHHHHHHH-----------

pLDDT: mean 84.07, std 17.75, range [35.69, 98.5]